Protein AF-X1ET79-F1 (afdb_monomer_lite)

Secondary structure (DSSP, 8-state):
--HHHHHHHHGGG-TT--------SS------TTSSS------SSS-------SS------SEEEEE--SHHHHHHHHHHHHTT-SEEEEEESS-GGG--S-HHHHHHHHHHT-EEEESEEEEEEEEETTEEEEEEEE---PPP----EE--EEE-SSSPP-S-TTTHHHHHHHHHHHHSEEEEE-S-TT--EEEEEHHHHHHHHHHHHHS-TTT-SS-S-EE--SEEE-HHHHHHHHHTT-TT-EEEE---HHHHHHHHTS-SS---HHHHHHH-------HHHHHHHHHHHHHHHHT---

Radius of gyration: 27.81 Å; chains: 1; bounding box: 60×54×71 Å

pLDDT: mean 79.56, std 23.27, range [26.2, 98.56]

Foldseek 3Di:
DPVVVVLVVCQVPDPQHAAAADDDDDALQADDPVGGHDDDDPDDPADDHHDDDDPDLHDQELEEEFEAQALVSLVVQLVSVVSPRVAYEYEYLADPVPRNYDPVSVVVSVVSPYHYDHNKGWHDWDADPNDIDTDIDRHDDDDDQAAEEDAWAEEDLPDQQDDALSNLLNVLLVCCQPPLEAAESQEDFPQKTFYDYPVLVVVLVVLLVPFDSVLQPPRYHQYDGDDMDGSVVLQVLSCVVRVSRYYHYDHDPVSHVVSVVDDSDDDRPSVCRRRNRDGDDDSNNRSVVSNVSNCVVVVTDD

Sequence (302 aa):
PEIADLAEKYDAEFEEGILTVMDDSHGVGAVGETGRGTTELTNDNRLDILIATLGMKGNIGNKVAVVGGGNVAIDVSRTALRLGAKEVTIAYRRTRAEMPASAEEISEALKEGVKMLYLTAPVKVISVNSKLKVEFIWMELGGVDTRGVRWPGLISYVTPPGGGTTDYAVEIYYEAIKHRKYLDCFIKEGTYLDMMYMPDAIKSAIDIMEADPSKLKYRNAYNVTAMSFAPEHIANEIKKHIPDFIIEYKVDPVRQAIAESWPDRMDDSAAREEWGWNPKYDLATMTKDMLEKLSAKLKIKT

Structure (mmCIF, N/CA/C/O backbone):
data_AF-X1ET79-F1
#
_entry.id   AF-X1ET79-F1
#
loop_
_atom_site.group_PDB
_atom_site.id
_atom_site.type_symbol
_atom_site.label_atom_id
_atom_site.label_alt_id
_atom_site.label_comp_id
_atom_site.label_asym_id
_atom_site.label_entity_id
_atom_site.label_seq_id
_atom_site.pdbx_PDB_ins_code
_atom_site.Cartn_x
_atom_site.Cartn_y
_atom_site.Cartn_z
_atom_site.occupancy
_atom_site.B_iso_or_equiv
_atom_site.auth_seq_id
_atom_site.auth_comp_id
_atom_site.auth_asym_id
_atom_site.auth_atom_id
_atom_site.pdbx_PDB_model_num
ATOM 1 N N . PRO A 1 1 ? 7.311 -28.313 -7.234 1.00 44.38 1 PRO A N 1
ATOM 2 C CA . PRO A 1 1 ? 7.488 -29.042 -8.507 1.00 44.38 1 PRO A CA 1
ATOM 3 C C . PRO A 1 1 ? 8.609 -28.374 -9.286 1.00 44.38 1 PRO A C 1
ATOM 5 O O . PRO A 1 1 ? 8.529 -27.177 -9.563 1.00 44.38 1 PRO A O 1
ATOM 8 N N . GLU A 1 2 ? 9.693 -29.107 -9.504 1.00 35.66 2 GLU A N 1
ATOM 9 C CA . GLU A 1 2 ? 10.790 -28.597 -10.317 1.00 35.66 2 GLU A CA 1
ATOM 10 C C . GLU A 1 2 ? 10.273 -28.425 -11.749 1.00 35.66 2 GLU A C 1
ATOM 12 O O . GLU A 1 2 ? 9.394 -29.160 -12.193 1.00 35.66 2 GLU A O 1
ATOM 17 N N . ILE A 1 3 ? 10.775 -27.429 -12.480 1.00 37.38 3 ILE A N 1
ATOM 18 C CA . ILE A 1 3 ? 10.357 -27.159 -13.870 1.00 37.38 3 ILE A CA 1
ATOM 19 C C . ILE A 1 3 ? 10.517 -28.419 -14.755 1.00 37.38 3 ILE A C 1
ATOM 21 O O . ILE A 1 3 ? 9.777 -28.602 -15.719 1.00 37.38 3 ILE A O 1
ATOM 25 N N . ALA A 1 4 ? 11.411 -29.332 -14.363 1.00 37.28 4 ALA A N 1
ATOM 26 C CA . ALA A 1 4 ? 11.579 -30.659 -14.945 1.00 37.28 4 ALA A CA 1
ATOM 27 C C . ALA A 1 4 ? 10.307 -31.535 -14.893 1.00 37.28 4 ALA A C 1
ATOM 29 O O . ALA A 1 4 ? 9.965 -32.146 -15.903 1.00 37.28 4 ALA A O 1
ATOM 30 N N . ASP A 1 5 ? 9.561 -31.532 -13.779 1.00 44.84 5 ASP A N 1
ATOM 31 C CA . ASP A 1 5 ? 8.344 -32.347 -13.598 1.00 44.84 5 ASP A CA 1
ATOM 32 C C . ASP A 1 5 ? 7.222 -31.929 -14.572 1.00 44.84 5 ASP A C 1
ATOM 34 O O . ASP A 1 5 ? 6.364 -32.724 -14.958 1.00 44.84 5 ASP A O 1
ATOM 38 N N . LEU A 1 6 ? 7.202 -30.646 -14.955 1.00 45.22 6 LEU A N 1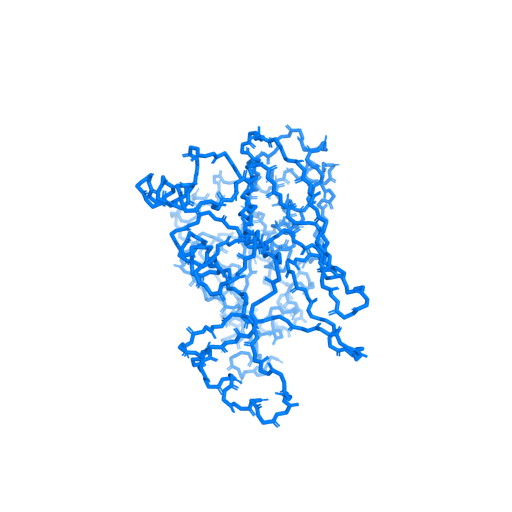
ATOM 39 C CA . LEU A 1 6 ? 6.235 -30.080 -15.898 1.00 45.22 6 LEU A CA 1
ATOM 40 C C . LEU A 1 6 ? 6.594 -30.406 -17.348 1.00 45.22 6 LEU A C 1
ATOM 42 O O . LEU A 1 6 ? 5.695 -30.716 -18.124 1.00 45.22 6 LEU A O 1
ATOM 46 N N . ALA A 1 7 ? 7.880 -30.367 -17.704 1.00 42.50 7 ALA A N 1
ATOM 47 C CA . ALA A 1 7 ? 8.339 -30.744 -19.038 1.00 42.50 7 ALA A CA 1
ATOM 48 C C . ALA A 1 7 ? 8.044 -32.225 -19.335 1.00 42.50 7 ALA A C 1
ATOM 50 O O . ALA A 1 7 ? 7.506 -32.544 -20.390 1.00 42.50 7 ALA A O 1
ATOM 51 N N . GLU A 1 8 ? 8.300 -33.116 -18.371 1.00 44.84 8 GLU A N 1
ATOM 52 C CA . GLU A 1 8 ? 8.086 -34.562 -18.525 1.00 44.84 8 GLU A CA 1
ATOM 53 C C . GLU A 1 8 ? 6.601 -34.934 -18.672 1.00 44.84 8 GLU A C 1
ATOM 55 O O . GLU A 1 8 ? 6.245 -35.830 -19.436 1.00 44.84 8 GLU A O 1
ATOM 60 N N . LYS A 1 9 ? 5.705 -34.205 -17.994 1.00 50.41 9 LYS A N 1
ATOM 61 C CA . LYS A 1 9 ? 4.258 -34.445 -18.070 1.00 50.41 9 LYS A CA 1
ATOM 62 C C . LYS A 1 9 ? 3.676 -34.221 -19.473 1.00 50.41 9 LYS A C 1
ATOM 64 O O . LYS A 1 9 ? 2.700 -34.886 -19.815 1.00 50.41 9 LYS A O 1
ATOM 69 N N . TYR A 1 10 ? 4.225 -33.288 -20.252 1.00 49.38 10 TYR A N 1
ATOM 70 C CA . TYR A 1 10 ? 3.637 -32.848 -21.525 1.00 49.38 10 TYR A CA 1
ATOM 71 C C . TYR A 1 10 ? 4.469 -33.221 -22.766 1.00 49.38 10 TYR A C 1
ATOM 73 O O . TYR A 1 10 ? 4.018 -32.991 -23.884 1.00 49.38 10 TYR A O 1
ATOM 81 N N . ASP A 1 11 ? 5.640 -33.844 -22.598 1.00 42.69 11 ASP A N 1
ATOM 82 C CA . ASP A 1 11 ? 6.575 -34.214 -23.678 1.00 42.69 11 ASP A CA 1
ATOM 83 C C . ASP A 1 11 ? 5.939 -35.086 -24.781 1.00 42.69 11 ASP A C 1
ATOM 85 O O . ASP A 1 11 ? 6.190 -34.900 -25.970 1.00 42.69 11 ASP A O 1
ATOM 89 N N . ALA A 1 12 ? 5.034 -35.997 -24.407 1.00 45.22 12 ALA A N 1
ATOM 90 C CA . ALA A 1 12 ? 4.391 -36.921 -25.344 1.00 45.22 12 ALA A CA 1
ATOM 91 C C . ALA A 1 12 ? 3.368 -36.263 -26.296 1.00 45.22 12 ALA A C 1
ATOM 93 O O . ALA A 1 12 ? 2.905 -36.916 -27.232 1.00 45.22 12 ALA A O 1
ATOM 94 N N . GLU A 1 13 ? 2.992 -35.002 -26.066 1.00 45.75 13 GLU A N 1
ATOM 95 C CA . GLU A 1 13 ? 1.956 -34.299 -26.837 1.00 45.75 13 GLU A CA 1
ATOM 96 C C . GLU A 1 13 ? 2.522 -33.423 -27.975 1.00 45.75 13 GLU A C 1
ATOM 98 O O . GLU A 1 13 ? 1.749 -32.921 -28.793 1.00 45.75 13 GLU A O 1
ATOM 103 N N . PHE A 1 14 ? 3.851 -33.265 -28.089 1.00 44.81 14 PHE A N 1
ATOM 104 C CA . PHE A 1 14 ? 4.479 -32.330 -29.036 1.00 44.81 14 PHE A CA 1
ATOM 105 C C . PHE A 1 14 ? 5.538 -33.000 -29.925 1.00 44.81 14 PHE A C 1
ATOM 107 O O . PHE A 1 14 ? 6.672 -33.233 -29.517 1.00 44.81 14 PHE A O 1
ATOM 114 N N . GLU A 1 15 ? 5.186 -33.230 -31.193 1.00 37.38 15 GLU A N 1
ATOM 115 C CA . GLU A 1 15 ? 5.992 -33.960 -32.192 1.00 37.38 15 GLU A CA 1
ATOM 116 C C . GLU A 1 15 ? 7.373 -33.322 -32.504 1.00 37.38 15 GLU A C 1
ATOM 118 O O . GLU A 1 15 ? 8.250 -33.989 -33.050 1.00 37.38 15 GLU A O 1
ATOM 123 N N . GLU A 1 16 ? 7.595 -32.049 -32.139 1.00 36.97 16 GLU A N 1
ATOM 124 C CA . GLU A 1 16 ? 8.813 -31.274 -32.454 1.00 36.97 16 GLU A CA 1
ATOM 125 C C . GLU A 1 16 ? 9.679 -30.886 -31.227 1.00 36.97 16 GLU A C 1
ATOM 127 O O . GLU A 1 16 ? 10.741 -30.279 -31.398 1.00 36.97 16 GLU A O 1
ATOM 132 N N . GLY A 1 17 ? 9.289 -31.281 -30.007 1.00 38.56 17 GLY A N 1
ATOM 133 C CA . GLY A 1 17 ? 10.040 -31.031 -28.765 1.00 38.56 17 GLY A CA 1
ATOM 134 C C . GLY A 1 17 ? 9.940 -29.602 -28.195 1.00 38.56 17 GLY A C 1
ATOM 135 O O . GLY A 1 17 ? 9.517 -28.656 -28.857 1.00 38.56 17 GLY A O 1
ATOM 136 N N . ILE A 1 18 ? 10.324 -29.447 -26.921 1.00 37.69 18 ILE A N 1
ATOM 137 C CA . ILE A 1 18 ? 10.117 -28.232 -26.107 1.00 37.69 18 ILE A CA 1
ATOM 138 C C . ILE A 1 18 ? 11.270 -27.217 -26.292 1.00 37.69 18 ILE A C 1
ATOM 140 O O . ILE A 1 18 ? 12.444 -27.566 -26.155 1.00 37.69 18 ILE A O 1
ATOM 144 N N . LEU A 1 19 ? 10.947 -25.936 -26.547 1.00 37.72 19 LEU A N 1
ATOM 145 C CA . LEU A 1 19 ? 11.868 -24.792 -26.420 1.00 37.72 19 LEU A CA 1
ATOM 146 C C . LEU A 1 19 ? 11.444 -23.899 -25.260 1.00 37.72 19 LEU A C 1
ATOM 148 O O . LEU A 1 19 ? 10.307 -23.851 -24.806 1.00 37.72 19 LEU A O 1
ATOM 152 N N . THR A 1 20 ? 12.421 -23.157 -24.792 1.00 36.81 20 THR A N 1
ATOM 153 C CA . THR A 1 20 ? 12.554 -22.809 -23.426 1.00 36.81 20 THR A CA 1
ATOM 154 C C . THR A 1 20 ? 12.818 -21.263 -23.372 1.00 36.81 20 THR A C 1
ATOM 156 O O . THR A 1 20 ? 13.671 -20.810 -24.138 1.00 36.81 20 THR A O 1
ATOM 159 N N . VAL A 1 21 ? 12.147 -20.434 -22.511 1.00 35.16 21 VAL A N 1
ATOM 160 C CA . VAL A 1 21 ? 12.533 -19.063 -21.988 1.00 35.16 21 VAL A CA 1
ATOM 161 C C . VAL A 1 21 ? 12.385 -18.823 -20.429 1.00 35.16 21 VAL A C 1
ATOM 163 O O . VAL A 1 21 ? 11.338 -19.150 -19.883 1.00 35.16 21 VAL A O 1
ATOM 166 N N . MET A 1 22 ? 13.400 -18.317 -19.675 1.00 31.72 22 MET A N 1
ATOM 167 C CA . MET A 1 22 ? 13.483 -18.206 -18.188 1.00 31.72 22 MET A CA 1
ATOM 168 C C . MET A 1 22 ? 13.956 -16.797 -17.886 1.00 31.72 22 MET A C 1
ATOM 170 O O . MET A 1 22 ? 15.006 -16.377 -18.371 1.00 31.72 22 MET A O 1
ATOM 174 N N . ASP A 1 23 ? 13.151 -16.091 -17.106 1.00 34.69 23 ASP A N 1
ATOM 175 C CA . ASP A 1 23 ? 13.438 -14.764 -16.583 1.00 34.69 23 ASP A CA 1
ATOM 176 C C . ASP A 1 23 ? 13.519 -14.872 -15.058 1.00 34.69 23 ASP A C 1
ATOM 178 O O . ASP A 1 23 ? 12.598 -15.393 -14.428 1.00 34.69 23 ASP A O 1
ATOM 182 N N . ASP A 1 24 ? 14.624 -14.413 -14.470 1.00 29.95 24 ASP A N 1
ATOM 183 C CA . ASP A 1 24 ? 14.813 -14.385 -13.017 1.00 29.95 24 ASP A CA 1
ATOM 184 C C . ASP A 1 24 ? 14.727 -12.977 -12.413 1.00 29.95 24 ASP A C 1
ATOM 186 O O . ASP A 1 24 ? 14.918 -12.822 -11.205 1.00 29.95 24 ASP A O 1
ATOM 190 N N . SER A 1 25 ? 14.440 -11.923 -13.188 1.00 29.38 25 SER A N 1
ATOM 191 C CA . SER A 1 25 ? 14.573 -10.574 -12.637 1.00 29.38 25 SER A CA 1
ATOM 192 C C . SER A 1 25 ? 13.605 -9.537 -13.205 1.00 29.38 25 SER A C 1
ATOM 194 O O . SER A 1 25 ? 13.907 -8.765 -14.111 1.00 29.38 25 SER A O 1
ATOM 196 N N . HIS A 1 26 ? 12.504 -9.374 -12.462 1.00 36.62 26 HIS A N 1
ATOM 197 C CA . HIS A 1 26 ? 11.618 -8.208 -12.486 1.00 36.62 26 HIS A CA 1
ATOM 198 C C . HIS A 1 26 ? 10.981 -7.937 -13.853 1.00 36.62 26 HIS A C 1
ATOM 200 O O . HIS A 1 26 ? 11.381 -6.993 -14.529 1.00 36.62 26 HIS A O 1
ATOM 206 N N . GLY A 1 27 ? 9.941 -8.710 -14.180 1.00 37.12 27 GLY A N 1
ATOM 207 C CA . GLY A 1 27 ? 8.912 -8.388 -15.170 1.00 37.12 27 GLY A CA 1
ATOM 208 C C . GLY A 1 27 ? 9.455 -7.913 -16.517 1.00 37.12 27 GLY A C 1
ATOM 209 O O . GLY A 1 27 ? 9.723 -6.728 -16.691 1.00 37.12 27 GLY A O 1
ATOM 210 N N . VAL A 1 28 ? 9.500 -8.819 -17.497 1.00 37.94 28 VAL A N 1
ATOM 211 C CA . VAL A 1 28 ? 9.967 -8.655 -18.894 1.00 37.94 28 VAL A CA 1
ATOM 212 C C . VAL A 1 28 ? 9.385 -7.443 -19.666 1.00 37.94 28 VAL A C 1
ATOM 214 O O . VAL A 1 28 ? 9.731 -7.224 -20.821 1.00 37.94 28 VAL A O 1
ATOM 217 N N . GLY A 1 29 ? 8.506 -6.625 -19.081 1.00 35.38 29 GLY A N 1
ATOM 218 C CA . GLY A 1 29 ? 7.995 -5.391 -19.692 1.00 35.38 29 GLY A CA 1
ATOM 219 C C . GLY A 1 29 ? 7.041 -5.608 -20.871 1.00 35.38 29 GLY A C 1
ATOM 220 O O . GLY A 1 29 ? 6.495 -4.639 -21.389 1.00 35.38 29 GLY A O 1
ATOM 221 N N . ALA A 1 30 ? 6.786 -6.858 -21.265 1.00 35.78 30 ALA A N 1
ATOM 222 C CA . ALA A 1 30 ? 5.751 -7.208 -22.227 1.00 35.78 30 ALA A CA 1
ATOM 223 C C . ALA A 1 30 ? 4.374 -7.127 -21.547 1.00 35.78 30 ALA A C 1
ATOM 225 O O . ALA A 1 30 ? 4.060 -7.915 -20.649 1.00 35.78 30 ALA A O 1
ATOM 226 N N . VAL A 1 31 ? 3.566 -6.151 -21.960 1.00 35.19 31 VAL A N 1
ATOM 227 C CA . VAL A 1 31 ? 2.214 -5.927 -21.435 1.00 35.19 31 VAL A CA 1
ATOM 228 C C . VAL A 1 31 ? 1.252 -6.900 -22.123 1.00 35.19 31 VAL A C 1
ATOM 230 O O . VAL A 1 31 ? 1.016 -6.793 -23.325 1.00 35.19 31 VAL A O 1
ATOM 233 N N . GLY A 1 32 ? 0.722 -7.867 -21.369 1.00 40.72 32 GLY A N 1
ATOM 234 C CA . GLY A 1 32 ? -0.459 -8.647 -21.761 1.00 40.72 32 GLY A CA 1
ATOM 235 C C . GLY A 1 32 ? -1.754 -7.907 -21.405 1.00 40.72 32 GLY A C 1
ATOM 236 O O . GLY A 1 32 ? -1.712 -6.893 -20.707 1.00 40.72 32 GLY A O 1
ATOM 237 N N . GLU A 1 33 ? -2.913 -8.425 -21.830 1.00 33.66 33 GLU A N 1
ATOM 238 C CA . GLU A 1 33 ? -4.236 -7.812 -21.578 1.00 33.66 33 GLU A CA 1
ATOM 239 C C . GLU A 1 33 ? -4.551 -7.561 -20.086 1.00 33.66 33 GLU A C 1
ATOM 241 O O . GLU A 1 33 ? -5.458 -6.794 -19.773 1.00 33.66 33 GLU A O 1
ATOM 246 N N . THR A 1 34 ? -3.786 -8.141 -19.152 1.00 35.62 34 THR A N 1
ATOM 247 C CA . THR A 1 34 ? -3.985 -7.995 -17.699 1.00 35.62 34 THR A CA 1
ATOM 248 C C . THR A 1 34 ? -3.066 -6.971 -17.011 1.00 35.62 34 THR A C 1
ATOM 250 O O . THR A 1 34 ? -3.126 -6.815 -15.793 1.00 35.62 34 THR A O 1
ATOM 253 N N . GLY A 1 35 ? -2.229 -6.230 -17.749 1.00 33.59 35 GLY A N 1
ATOM 254 C CA . GLY A 1 35 ? -1.543 -5.038 -17.220 1.00 33.59 35 GLY A CA 1
ATOM 255 C C . GLY A 1 35 ? -0.336 -5.269 -16.292 1.00 33.59 35 GLY A C 1
ATOM 256 O O . GLY A 1 35 ? 0.319 -4.304 -15.906 1.00 33.59 35 GLY A O 1
ATOM 257 N N . ARG A 1 36 ? 0.043 -6.514 -15.980 1.00 27.98 36 ARG A N 1
ATOM 258 C CA . ARG A 1 36 ? 1.365 -6.874 -15.421 1.00 27.98 36 ARG A CA 1
ATOM 259 C C . ARG A 1 36 ? 1.947 -8.030 -16.239 1.00 27.98 36 ARG A C 1
ATOM 261 O O . ARG A 1 36 ? 1.188 -8.780 -16.835 1.00 27.98 36 ARG A O 1
ATOM 268 N N . GLY A 1 37 ? 3.279 -8.093 -16.334 1.00 37.72 37 GLY A N 1
ATOM 269 C CA . GLY A 1 37 ? 4.044 -8.932 -17.272 1.00 37.72 37 GLY A CA 1
ATOM 270 C C . GLY A 1 37 ? 3.436 -10.299 -17.622 1.00 37.72 37 GLY A C 1
ATOM 271 O O . GLY A 1 37 ? 2.976 -11.005 -16.738 1.00 37.72 37 GLY A O 1
ATOM 272 N N . THR A 1 38 ? 3.473 -10.630 -18.921 1.00 30.77 38 THR A N 1
ATOM 273 C CA . THR A 1 38 ? 3.091 -11.911 -19.563 1.00 30.77 38 THR A CA 1
ATOM 274 C C . THR A 1 38 ? 1.865 -12.625 -18.985 1.00 30.77 38 THR A C 1
ATOM 276 O O . THR A 1 38 ? 1.940 -13.335 -17.988 1.00 30.77 38 THR A O 1
ATOM 279 N N . THR A 1 39 ? 0.742 -12.528 -19.701 1.00 32.78 39 THR A N 1
ATOM 280 C CA . THR A 1 39 ? -0.392 -13.457 -19.571 1.00 32.78 39 THR A CA 1
ATOM 281 C C . THR A 1 39 ? -0.434 -14.352 -20.805 1.00 32.78 39 THR A C 1
ATOM 283 O O . THR A 1 39 ? -0.432 -13.841 -21.925 1.00 32.78 39 THR A O 1
ATOM 286 N N . GLU A 1 40 ? -0.440 -15.666 -20.584 1.00 32.53 40 GLU A N 1
ATOM 287 C CA . GLU A 1 40 ? -0.702 -16.700 -21.590 1.00 32.53 40 GLU A CA 1
ATOM 288 C C . GLU A 1 40 ? -2.118 -16.570 -22.165 1.00 32.53 40 GLU A C 1
ATOM 290 O O . GLU A 1 40 ? -3.074 -16.315 -21.430 1.00 32.53 40 GLU A O 1
ATOM 295 N N . LEU A 1 41 ? -2.256 -16.820 -23.468 1.00 32.03 41 LEU A N 1
ATOM 296 C CA . LEU A 1 41 ? -3.530 -17.111 -24.125 1.00 32.03 41 LEU A CA 1
ATOM 297 C C . LEU A 1 41 ? -3.336 -18.332 -25.032 1.00 32.03 41 LEU A C 1
ATOM 299 O O . LEU A 1 41 ? -3.250 -18.236 -26.254 1.00 32.03 41 LEU A O 1
ATOM 303 N N . THR A 1 42 ? -3.282 -19.491 -24.384 1.00 35.41 42 THR A N 1
ATOM 304 C CA . THR A 1 42 ? -3.437 -20.818 -24.978 1.00 35.41 42 THR A CA 1
ATOM 305 C C . THR A 1 42 ? -4.889 -20.992 -25.422 1.00 35.41 42 THR A C 1
ATOM 307 O O . THR A 1 42 ? -5.747 -21.387 -24.636 1.00 35.41 42 THR A O 1
ATOM 310 N N . ASN A 1 43 ? -5.203 -20.645 -26.672 1.00 34.41 43 ASN A N 1
ATOM 311 C CA . ASN A 1 43 ? -6.355 -21.235 -27.375 1.00 34.41 43 ASN A CA 1
ATOM 312 C C . ASN A 1 43 ? -6.370 -21.014 -28.896 1.00 34.41 43 ASN A C 1
ATOM 314 O O . ASN A 1 43 ? -7.429 -21.080 -29.520 1.00 34.41 43 ASN A O 1
ATOM 318 N N . ASP A 1 44 ? -5.212 -20.805 -29.521 1.00 30.06 44 ASP A N 1
ATOM 319 C CA . ASP A 1 44 ? -5.120 -20.878 -30.976 1.00 30.06 44 ASP A CA 1
ATOM 320 C C . ASP A 1 44 ? -3.904 -21.706 -31.397 1.00 30.06 44 ASP A C 1
ATOM 322 O O . ASP A 1 44 ? -2.839 -21.665 -30.781 1.00 30.06 44 ASP A O 1
ATOM 326 N N . ASN A 1 45 ? -4.097 -22.521 -32.427 1.00 31.33 45 ASN A N 1
ATOM 327 C CA . ASN A 1 45 ? -3.215 -23.607 -32.836 1.00 31.33 45 ASN A CA 1
ATOM 328 C C . ASN A 1 45 ? -1.901 -23.093 -33.451 1.00 31.33 45 ASN A C 1
ATOM 330 O O . ASN A 1 45 ? -1.747 -23.215 -34.671 1.00 31.33 45 ASN A O 1
ATOM 334 N N . ARG A 1 46 ? -0.971 -22.559 -32.634 1.00 35.50 46 ARG A N 1
ATOM 335 C CA . ARG A 1 46 ? 0.513 -22.577 -32.774 1.00 35.50 46 ARG A CA 1
ATOM 336 C C . ARG A 1 46 ? 1.178 -21.352 -32.108 1.00 35.50 46 ARG A C 1
ATOM 338 O O . ARG A 1 46 ? 1.383 -20.343 -32.792 1.00 35.50 46 ARG A O 1
ATOM 345 N N . LEU A 1 47 ? 1.584 -21.490 -30.837 1.00 34.47 47 LEU A N 1
ATOM 346 C CA . LEU A 1 47 ? 2.912 -21.189 -30.239 1.00 34.47 47 LEU A CA 1
ATOM 347 C C . LEU A 1 47 ? 2.784 -20.812 -28.755 1.00 34.47 47 LEU A C 1
ATOM 349 O O . LEU A 1 47 ? 2.197 -19.777 -28.475 1.00 34.47 47 LEU A O 1
ATOM 353 N N . ASP A 1 48 ? 3.471 -21.537 -27.864 1.00 36.81 48 ASP A N 1
ATOM 354 C CA . ASP A 1 48 ? 3.663 -21.151 -26.455 1.00 36.81 48 ASP A CA 1
ATOM 355 C C . ASP A 1 48 ? 5.105 -21.466 -25.977 1.00 36.81 48 ASP A C 1
ATOM 357 O O . ASP A 1 48 ? 5.764 -22.354 -26.519 1.00 36.81 48 ASP A O 1
ATOM 361 N N . ILE A 1 49 ? 5.636 -20.673 -25.030 1.00 31.50 49 ILE A N 1
ATOM 362 C CA . ILE A 1 49 ? 7.069 -20.537 -24.657 1.00 31.50 49 ILE A CA 1
ATOM 363 C C . ILE A 1 49 ? 7.286 -20.808 -23.143 1.00 31.50 49 ILE A C 1
ATOM 365 O O . ILE A 1 49 ? 6.610 -20.154 -22.357 1.00 31.50 49 ILE A O 1
ATOM 369 N N . LEU A 1 50 ? 8.275 -21.638 -22.717 1.00 32.53 50 LEU A N 1
ATOM 370 C CA . LEU A 1 50 ? 8.642 -21.899 -21.281 1.00 32.53 50 LEU A CA 1
ATOM 371 C C . LEU A 1 50 ? 10.078 -22.516 -21.049 1.00 32.53 50 LEU A C 1
ATOM 373 O O . LEU A 1 50 ? 10.259 -23.653 -21.475 1.00 32.53 50 LEU A O 1
ATOM 377 N N . ILE A 1 51 ? 11.107 -21.854 -20.407 1.00 32.81 51 ILE A N 1
ATOM 378 C CA . ILE A 1 51 ? 12.550 -22.357 -20.239 1.00 32.81 51 ILE A CA 1
ATOM 379 C C . ILE A 1 51 ? 12.645 -23.359 -19.106 1.00 32.81 51 ILE A C 1
ATOM 381 O O . ILE A 1 51 ? 12.464 -22.972 -17.958 1.00 32.81 51 ILE A O 1
ATOM 385 N N . ALA A 1 52 ? 13.125 -24.564 -19.435 1.00 26.20 52 ALA A N 1
ATOM 386 C CA . ALA A 1 52 ? 14.336 -25.197 -18.899 1.00 26.20 52 ALA A CA 1
ATOM 387 C C . ALA A 1 52 ? 14.910 -26.203 -19.926 1.00 26.20 52 ALA A C 1
ATOM 389 O O . ALA A 1 52 ? 14.179 -27.058 -20.412 1.00 26.20 52 ALA A O 1
ATOM 390 N N . THR A 1 53 ? 16.217 -26.170 -20.237 1.00 27.27 53 THR A N 1
ATOM 391 C CA . THR A 1 53 ? 16.866 -27.261 -21.003 1.00 27.27 53 THR A CA 1
ATOM 392 C C . THR A 1 53 ? 17.868 -28.015 -20.144 1.00 27.27 53 THR A C 1
ATOM 394 O O . THR A 1 53 ? 18.999 -27.571 -19.951 1.00 27.27 53 THR A O 1
ATOM 397 N N . LEU A 1 54 ? 17.459 -29.210 -19.712 1.00 26.69 54 LEU A N 1
ATOM 398 C CA . LEU A 1 54 ? 18.341 -30.332 -19.406 1.00 26.69 54 LEU A CA 1
ATOM 399 C C . LEU A 1 54 ? 18.662 -31.063 -20.723 1.00 26.69 54 LEU A C 1
ATOM 401 O O . LEU A 1 54 ? 17.944 -31.957 -21.149 1.00 26.69 54 LEU A O 1
ATOM 405 N N . GLY A 1 55 ? 19.740 -30.661 -21.398 1.00 29.28 55 GLY A N 1
ATOM 406 C CA . GLY A 1 55 ? 20.517 -31.565 -22.260 1.00 29.28 55 GLY A CA 1
ATOM 407 C C . GLY A 1 55 ? 19.894 -32.154 -23.539 1.00 29.28 55 GLY A C 1
ATOM 408 O O . GLY A 1 55 ? 20.550 -32.997 -24.149 1.00 29.28 55 GLY A O 1
ATOM 409 N N . MET A 1 56 ? 18.710 -31.742 -24.007 1.00 32.25 56 MET A N 1
ATOM 410 C CA . MET A 1 56 ? 18.163 -32.234 -25.284 1.00 32.25 56 MET A CA 1
ATOM 411 C C . MET A 1 56 ? 18.545 -31.347 -26.476 1.00 32.25 56 MET A C 1
ATOM 413 O O . MET A 1 56 ? 18.472 -30.120 -26.436 1.00 32.25 56 MET A O 1
ATOM 417 N N . LYS A 1 57 ? 18.966 -31.993 -27.567 1.00 37.41 57 LYS A N 1
ATOM 418 C CA . LYS A 1 57 ? 19.410 -31.369 -28.820 1.00 37.41 57 LYS A CA 1
ATOM 419 C C . LYS A 1 57 ? 18.190 -30.925 -29.645 1.00 37.41 57 LYS A C 1
ATOM 421 O O . LYS A 1 57 ? 17.855 -31.554 -30.642 1.00 37.41 57 LYS A O 1
ATOM 426 N N . GLY A 1 58 ? 17.500 -29.879 -29.190 1.00 45.34 58 GLY A N 1
ATOM 427 C CA . GLY A 1 58 ? 16.392 -29.251 -29.917 1.00 45.34 58 GLY A CA 1
ATOM 428 C C . GLY A 1 58 ? 16.867 -28.512 -31.174 1.00 45.34 58 GLY A C 1
ATOM 429 O O . GLY A 1 58 ? 18.004 -28.037 -31.241 1.00 45.34 58 GLY A O 1
ATOM 430 N N . ASN A 1 59 ? 16.005 -28.418 -32.188 1.00 51.47 59 ASN A N 1
ATOM 431 C CA . ASN A 1 59 ? 16.312 -27.721 -33.436 1.00 51.47 59 ASN A CA 1
ATOM 432 C C . ASN A 1 59 ? 16.197 -26.203 -33.212 1.00 51.47 59 ASN A C 1
ATOM 434 O O . ASN A 1 59 ? 15.098 -25.652 -33.160 1.00 51.47 59 ASN A O 1
ATOM 438 N N . ILE A 1 60 ? 17.328 -25.519 -33.022 1.00 59.47 60 ILE A N 1
ATOM 439 C CA . ILE A 1 60 ? 17.327 -24.079 -32.756 1.00 59.47 60 ILE A CA 1
ATOM 440 C C . ILE A 1 60 ? 17.046 -23.282 -34.037 1.00 59.47 60 ILE A C 1
ATOM 442 O O . ILE A 1 60 ? 17.583 -23.563 -35.110 1.00 59.47 60 ILE A O 1
ATOM 446 N N . GLY A 1 61 ? 16.187 -22.266 -33.938 1.00 63.22 61 GLY A N 1
ATOM 447 C CA . GLY A 1 61 ? 15.880 -21.389 -35.065 1.00 63.22 61 GLY A CA 1
ATOM 448 C C . GLY A 1 61 ? 17.113 -20.633 -35.582 1.00 63.22 61 GLY A C 1
ATOM 449 O O . GLY A 1 61 ? 18.071 -20.376 -34.858 1.00 63.22 61 GLY A O 1
ATOM 450 N N . ASN A 1 62 ? 17.074 -20.198 -36.848 1.00 73.06 62 ASN A N 1
ATOM 451 C CA . ASN A 1 62 ? 18.181 -19.438 -37.452 1.00 73.06 62 ASN A CA 1
ATOM 452 C C . ASN A 1 62 ? 18.463 -18.096 -36.747 1.00 73.06 62 ASN A C 1
ATOM 454 O O . ASN A 1 62 ? 19.586 -17.603 -36.828 1.00 73.06 62 ASN A O 1
ATOM 458 N N . LYS A 1 63 ? 17.446 -17.488 -36.123 1.00 73.56 63 LYS A N 1
ATOM 459 C CA . LYS A 1 63 ? 17.533 -16.205 -35.418 1.00 73.56 63 LYS A CA 1
ATOM 460 C C . LYS A 1 63 ? 16.977 -16.356 -34.011 1.00 73.56 63 LYS A C 1
ATOM 462 O O . LYS A 1 63 ? 15.839 -16.794 -33.866 1.00 73.56 63 LYS A O 1
ATOM 467 N N . VAL A 1 64 ? 17.756 -15.956 -33.014 1.00 77.00 64 VAL A N 1
ATOM 468 C CA . VAL A 1 64 ? 17.394 -16.036 -31.597 1.00 77.00 64 VAL A CA 1
ATOM 469 C C . VAL A 1 64 ? 17.531 -14.654 -30.971 1.00 77.00 64 VAL A C 1
ATOM 471 O O . VAL A 1 64 ? 18.557 -13.989 -31.129 1.00 77.00 64 VAL A O 1
ATOM 474 N N . ALA A 1 65 ? 16.494 -14.227 -30.257 1.00 78.31 65 ALA A N 1
ATOM 475 C CA . ALA A 1 65 ? 16.541 -13.060 -29.391 1.00 78.31 65 ALA A CA 1
ATOM 476 C C . ALA A 1 65 ? 16.530 -13.535 -27.934 1.00 78.31 65 ALA A C 1
ATOM 478 O O . ALA A 1 65 ? 15.671 -14.327 -27.558 1.00 78.31 65 ALA A O 1
ATOM 479 N N . VAL A 1 66 ? 17.476 -13.058 -27.131 1.00 82.25 66 VAL A N 1
ATOM 480 C CA . VAL A 1 66 ? 17.573 -13.341 -25.696 1.00 82.25 66 VAL A CA 1
ATOM 481 C C . VAL A 1 66 ? 17.280 -12.049 -24.950 1.00 82.25 66 VAL A C 1
ATOM 483 O O . VAL A 1 66 ? 17.903 -11.029 -25.222 1.00 82.25 66 VAL A O 1
ATOM 486 N N . VAL A 1 67 ? 16.318 -12.059 -24.033 1.00 80.88 67 VAL A N 1
ATOM 487 C CA . VAL A 1 67 ? 15.959 -10.869 -23.251 1.00 80.88 67 VAL A CA 1
ATOM 488 C C . VAL A 1 67 ? 16.578 -11.003 -21.868 1.00 80.88 67 VAL A C 1
ATOM 490 O O . VAL A 1 67 ? 16.287 -11.959 -21.160 1.00 80.88 67 VAL A O 1
ATOM 493 N N . GLY A 1 68 ? 17.450 -10.067 -21.494 1.00 78.56 68 GLY A N 1
ATOM 494 C CA . GLY A 1 68 ? 18.153 -10.107 -20.210 1.00 78.56 68 GLY A CA 1
ATOM 495 C C . GLY A 1 68 ? 19.603 -9.643 -20.309 1.00 78.56 68 GLY A C 1
ATOM 496 O O . GLY A 1 68 ? 20.094 -9.311 -21.381 1.00 78.56 68 GLY A O 1
ATOM 497 N N . GLY A 1 69 ? 20.292 -9.573 -19.170 1.00 82.81 69 GLY A N 1
ATOM 498 C CA . GLY A 1 69 ? 21.695 -9.136 -19.114 1.00 82.81 69 GLY A CA 1
ATOM 499 C C . GLY A 1 69 ? 22.522 -9.780 -18.003 1.00 82.81 69 GLY A C 1
ATOM 500 O O . GLY A 1 69 ? 23.598 -9.284 -17.694 1.00 82.81 69 GLY A O 1
ATOM 501 N N . GLY A 1 70 ? 22.014 -10.833 -17.358 1.00 84.00 70 GLY A N 1
ATOM 502 C CA . GLY A 1 70 ? 22.783 -11.631 -16.396 1.00 84.00 70 GLY A CA 1
ATOM 503 C C . GLY A 1 70 ? 23.629 -12.701 -17.079 1.00 84.00 70 GLY A C 1
ATOM 504 O O . GLY A 1 70 ? 23.454 -12.952 -18.271 1.00 84.00 70 GLY A O 1
ATOM 505 N N . ASN A 1 71 ? 24.512 -13.352 -16.316 1.00 79.31 71 ASN A N 1
ATOM 506 C CA . ASN A 1 71 ? 25.362 -14.448 -16.809 1.00 79.31 71 ASN A CA 1
ATOM 507 C C . ASN A 1 71 ? 24.530 -15.540 -17.509 1.00 79.31 71 ASN A C 1
ATOM 509 O O . ASN A 1 71 ? 24.873 -15.983 -18.597 1.00 79.31 71 ASN A O 1
ATOM 513 N N . VAL A 1 72 ? 23.339 -15.856 -16.983 1.00 80.56 72 VAL A N 1
ATOM 514 C CA . VAL A 1 72 ? 22.402 -16.804 -17.616 1.00 80.56 72 VAL A CA 1
ATOM 515 C C . VAL A 1 72 ? 22.036 -16.389 -19.047 1.00 80.56 72 VAL A C 1
ATOM 517 O O . VAL A 1 72 ? 22.039 -17.218 -19.954 1.00 80.56 72 VAL A O 1
ATOM 520 N N . ALA A 1 73 ? 21.762 -15.103 -19.291 1.00 79.31 73 ALA A N 1
ATOM 521 C CA . ALA A 1 73 ? 21.453 -14.610 -20.635 1.00 79.31 73 ALA A CA 1
ATOM 522 C C . ALA A 1 73 ? 22.665 -14.733 -21.576 1.00 79.31 73 ALA A C 1
ATOM 524 O O . ALA A 1 73 ? 22.503 -15.011 -22.769 1.00 79.31 73 ALA A O 1
ATOM 525 N N . ILE A 1 74 ? 23.879 -14.567 -21.043 1.00 81.69 74 ILE A N 1
ATOM 526 C CA . ILE A 1 74 ? 25.123 -14.771 -21.785 1.00 81.69 74 ILE A CA 1
ATOM 527 C C . ILE A 1 74 ? 25.302 -16.246 -22.163 1.00 81.69 74 ILE A C 1
ATOM 529 O O . ILE A 1 74 ? 25.517 -16.552 -23.340 1.00 81.69 74 ILE A O 1
ATOM 533 N N . ASP A 1 75 ? 25.148 -17.153 -21.201 1.00 81.19 75 ASP A N 1
ATOM 534 C CA . ASP A 1 75 ? 25.295 -18.595 -21.399 1.00 81.19 75 ASP A CA 1
ATOM 535 C C . ASP A 1 75 ? 24.282 -19.143 -22.400 1.00 81.19 75 ASP A C 1
ATOM 537 O O . ASP A 1 75 ? 24.650 -19.879 -23.322 1.00 81.19 75 ASP A O 1
ATOM 541 N N . VAL A 1 76 ? 23.016 -18.728 -22.282 1.00 78.38 76 VAL A N 1
ATOM 542 C CA . VAL A 1 76 ? 21.958 -19.069 -23.244 1.00 78.38 76 VAL A CA 1
ATOM 543 C C . VAL A 1 76 ? 22.335 -18.584 -24.642 1.00 78.38 76 VAL A C 1
ATOM 545 O O . VAL A 1 76 ? 22.194 -19.327 -25.613 1.00 78.38 76 VAL A O 1
ATOM 548 N N . SER A 1 77 ? 22.875 -17.371 -24.761 1.00 83.88 77 SER A N 1
ATOM 549 C CA . SER A 1 77 ? 23.221 -16.792 -26.062 1.00 83.88 77 SER A CA 1
ATOM 550 C C . SER A 1 77 ? 24.386 -17.506 -26.746 1.00 83.88 77 SER A C 1
ATOM 552 O O . SER A 1 77 ? 24.322 -17.807 -27.940 1.00 83.88 77 SER A O 1
ATOM 554 N N . ARG A 1 78 ? 25.446 -17.821 -25.995 1.00 85.00 78 ARG A N 1
ATOM 555 C CA . ARG A 1 78 ? 26.598 -18.583 -26.504 1.00 85.00 78 ARG A CA 1
ATOM 556 C C . ARG A 1 78 ? 26.200 -20.013 -26.851 1.00 85.00 78 ARG A C 1
ATOM 558 O O . ARG A 1 78 ? 26.574 -20.527 -27.904 1.00 85.00 78 ARG A O 1
ATOM 565 N N . THR A 1 79 ? 25.386 -20.642 -26.005 1.00 81.81 79 THR A N 1
ATOM 566 C CA . THR A 1 79 ? 24.847 -21.985 -26.255 1.00 81.81 79 THR A CA 1
ATOM 567 C C . THR A 1 79 ? 24.008 -22.005 -27.529 1.00 81.81 79 THR A C 1
ATOM 569 O O . THR A 1 79 ? 24.207 -22.879 -28.369 1.00 81.81 79 THR A O 1
ATOM 572 N N . ALA A 1 80 ? 23.149 -21.006 -27.739 1.00 77.62 80 ALA A N 1
ATOM 573 C CA . ALA A 1 80 ? 22.341 -20.894 -28.946 1.00 77.62 80 ALA A CA 1
ATOM 574 C C . ALA A 1 80 ? 23.190 -20.825 -30.230 1.00 77.62 80 ALA A C 1
ATOM 576 O O . ALA A 1 80 ? 22.904 -21.534 -31.198 1.00 77.62 80 ALA A O 1
ATOM 577 N N . LEU A 1 81 ? 24.269 -20.034 -30.231 1.00 81.19 81 LEU A N 1
ATOM 578 C CA . LEU A 1 81 ? 25.211 -19.985 -31.358 1.00 81.19 81 LEU A CA 1
ATOM 579 C C . LEU A 1 81 ? 25.859 -21.349 -31.617 1.00 81.19 81 LEU A C 1
ATOM 581 O O . LEU A 1 81 ? 25.885 -21.823 -32.751 1.00 81.19 81 LEU A O 1
ATOM 585 N N . ARG A 1 82 ? 26.343 -22.011 -30.562 1.00 82.06 82 ARG A N 1
ATOM 586 C CA . ARG A 1 82 ? 27.009 -23.322 -30.655 1.00 82.06 82 ARG A CA 1
ATOM 587 C C . ARG A 1 82 ? 26.065 -24.438 -31.108 1.00 82.06 82 ARG A C 1
ATOM 589 O O . ARG A 1 82 ? 26.513 -25.387 -31.745 1.00 82.06 82 ARG A O 1
ATOM 596 N N . LEU A 1 83 ? 24.769 -24.311 -30.821 1.00 73.62 83 LEU A N 1
ATOM 597 C CA . LEU A 1 83 ? 23.718 -25.210 -31.306 1.00 73.62 83 LEU A CA 1
ATOM 598 C C . LEU A 1 83 ? 23.319 -24.954 -32.771 1.00 73.62 83 LEU A C 1
ATOM 600 O O . LEU A 1 83 ? 22.547 -25.731 -33.326 1.00 73.62 83 LEU A O 1
ATOM 604 N N . GLY A 1 84 ? 23.868 -23.920 -33.417 1.00 75.81 84 GLY A N 1
ATOM 605 C CA . GLY A 1 84 ? 23.702 -23.672 -34.851 1.00 75.81 84 GLY A CA 1
ATOM 606 C C . GLY A 1 84 ? 22.809 -22.485 -35.211 1.00 75.81 84 GLY A C 1
ATOM 607 O O . GLY A 1 84 ? 22.504 -22.303 -36.393 1.00 75.81 84 GLY A O 1
ATOM 608 N N . ALA A 1 85 ? 22.406 -21.651 -34.245 1.00 77.69 85 ALA A N 1
ATOM 609 C CA . ALA A 1 85 ? 21.751 -20.386 -34.564 1.00 77.69 85 ALA A CA 1
ATOM 610 C C . ALA A 1 85 ? 22.700 -19.505 -35.395 1.00 77.69 85 ALA A C 1
ATOM 612 O O . ALA A 1 85 ? 23.865 -19.316 -35.051 1.00 77.69 85 ALA A O 1
ATOM 613 N N . LYS A 1 86 ? 22.201 -18.939 -36.499 1.00 79.81 86 LYS A N 1
ATOM 614 C CA . LYS A 1 86 ? 23.004 -18.085 -37.394 1.00 79.81 86 LYS A CA 1
ATOM 615 C C . LYS A 1 86 ? 23.162 -16.668 -36.856 1.00 79.81 86 LYS A C 1
ATOM 617 O O . LYS A 1 86 ? 24.094 -15.962 -37.226 1.00 79.81 86 LYS A O 1
ATOM 622 N N . GLU A 1 87 ? 22.213 -16.234 -36.037 1.00 82.50 87 GLU A N 1
ATOM 623 C CA . GLU A 1 87 ? 22.177 -14.903 -35.456 1.00 82.50 87 GLU A CA 1
ATOM 624 C C . GLU A 1 87 ? 21.565 -14.983 -34.058 1.00 82.50 87 GLU A C 1
ATOM 626 O O . GLU A 1 87 ? 20.414 -15.390 -33.906 1.00 82.50 87 GLU A O 1
ATOM 631 N N . VAL A 1 88 ? 22.325 -14.567 -33.047 1.00 83.19 88 VAL A N 1
ATOM 632 C CA . VAL A 1 88 ? 21.850 -14.458 -31.665 1.00 83.19 88 VAL A CA 1
ATOM 633 C C . VAL A 1 88 ? 22.026 -13.022 -31.206 1.00 83.19 88 VAL A C 1
ATOM 635 O O . VAL A 1 88 ? 23.105 -12.448 -31.356 1.00 83.19 88 VAL A O 1
ATOM 638 N N . THR A 1 89 ? 20.956 -12.432 -30.683 1.00 86.50 89 THR A N 1
ATOM 639 C CA . THR A 1 89 ? 20.944 -11.049 -30.203 1.00 86.50 89 THR A CA 1
ATOM 640 C C . THR A 1 89 ? 20.405 -10.991 -28.786 1.00 86.50 89 THR A C 1
ATOM 642 O O . THR A 1 89 ? 19.275 -11.401 -28.545 1.00 86.50 89 THR A O 1
ATOM 645 N N . ILE A 1 90 ? 21.185 -10.440 -27.863 1.00 86.69 90 ILE A N 1
ATOM 646 C CA . ILE A 1 90 ? 20.707 -10.069 -26.537 1.00 86.69 90 ILE A CA 1
ATOM 647 C C . ILE A 1 90 ? 20.061 -8.687 -26.617 1.00 86.69 90 ILE A C 1
ATOM 649 O O . ILE A 1 90 ? 20.697 -7.731 -27.057 1.00 86.69 90 ILE A O 1
ATOM 653 N N . ALA A 1 91 ? 18.819 -8.577 -26.162 1.00 83.38 91 ALA A N 1
ATOM 654 C CA . ALA A 1 91 ? 18.151 -7.320 -25.871 1.00 83.38 91 ALA A CA 1
ATOM 655 C C . ALA A 1 91 ? 18.207 -7.065 -24.361 1.00 83.38 91 ALA A C 1
ATOM 657 O O . ALA A 1 91 ? 17.643 -7.821 -23.564 1.00 83.38 91 ALA A O 1
ATOM 658 N N . TYR A 1 92 ? 18.894 -5.995 -23.969 1.00 88.19 92 TYR A N 1
ATOM 659 C CA . TYR A 1 92 ? 19.041 -5.591 -22.581 1.00 88.19 92 TYR A CA 1
ATOM 660 C C . TYR A 1 92 ? 18.468 -4.195 -22.363 1.00 88.19 92 TYR A C 1
ATOM 662 O O . TYR A 1 92 ? 18.877 -3.225 -22.998 1.00 88.19 92 TYR A O 1
ATOM 670 N N . ARG A 1 93 ? 17.539 -4.079 -21.411 1.00 83.19 93 ARG A N 1
ATOM 671 C CA . ARG A 1 93 ? 16.784 -2.846 -21.128 1.00 83.19 93 ARG A CA 1
ATOM 672 C C . ARG A 1 93 ? 17.608 -1.684 -20.554 1.00 83.19 93 ARG A C 1
ATOM 674 O O . ARG A 1 93 ? 17.079 -0.595 -20.376 1.00 83.19 93 ARG A O 1
ATOM 681 N N . ARG A 1 94 ? 18.881 -1.907 -20.225 1.00 85.38 94 ARG A N 1
ATOM 682 C CA . ARG A 1 94 ? 19.785 -0.929 -19.599 1.00 85.38 94 ARG A CA 1
ATOM 683 C C . ARG A 1 94 ? 21.093 -0.808 -20.377 1.00 85.38 94 ARG A C 1
ATOM 685 O O . ARG A 1 94 ? 21.270 -1.434 -21.425 1.00 85.38 94 ARG A O 1
ATOM 692 N N . THR A 1 95 ? 22.001 0.033 -19.894 1.00 89.56 95 THR A N 1
ATOM 693 C CA . THR A 1 95 ? 23.323 0.196 -20.505 1.00 89.56 95 THR A CA 1
ATOM 694 C C . THR A 1 95 ? 24.255 -0.957 -20.157 1.00 89.56 95 THR A C 1
ATOM 696 O O . THR A 1 95 ? 24.039 -1.697 -19.201 1.00 89.56 95 THR A O 1
ATOM 699 N N . ARG A 1 96 ? 25.362 -1.073 -20.895 1.00 90.69 96 ARG A N 1
ATOM 700 C CA . ARG A 1 96 ? 26.429 -2.033 -20.586 1.00 90.69 96 ARG A CA 1
ATOM 701 C C . ARG A 1 96 ? 26.959 -1.908 -19.150 1.00 90.69 96 ARG A C 1
ATOM 703 O O . ARG A 1 96 ? 27.334 -2.917 -18.574 1.00 90.69 96 ARG A O 1
ATOM 710 N N . ALA A 1 97 ? 27.009 -0.700 -18.587 1.00 88.50 97 ALA A N 1
ATOM 711 C CA . ALA A 1 97 ? 27.553 -0.467 -17.247 1.00 88.50 97 ALA A CA 1
ATOM 712 C C . ALA A 1 97 ? 26.668 -1.043 -16.128 1.00 88.50 97 ALA A C 1
ATOM 714 O O . ALA A 1 97 ? 27.164 -1.358 -15.0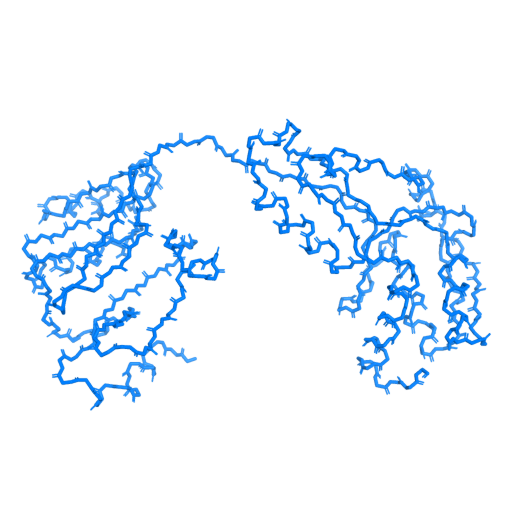54 1.00 88.50 97 ALA A O 1
ATOM 715 N N . GLU A 1 98 ? 25.369 -1.184 -16.387 1.00 85.56 98 GLU A N 1
ATOM 716 C CA . GLU A 1 98 ? 24.393 -1.727 -15.438 1.00 85.56 98 GLU A CA 1
ATOM 717 C C . GLU A 1 98 ? 24.136 -3.224 -15.657 1.00 85.56 98 GLU A C 1
ATOM 719 O O . GLU A 1 98 ? 23.356 -3.826 -14.917 1.00 85.56 98 GLU A O 1
ATOM 724 N N . MET A 1 99 ? 24.754 -3.813 -16.688 1.00 89.69 99 MET A N 1
ATOM 725 C CA . MET A 1 99 ? 24.599 -5.221 -17.029 1.00 89.69 99 MET A CA 1
ATOM 726 C C . MET A 1 99 ? 25.181 -6.086 -15.899 1.00 89.69 99 MET A C 1
ATOM 728 O O . MET A 1 99 ? 26.366 -5.951 -15.601 1.00 89.69 99 MET A O 1
ATOM 732 N N . PRO A 1 100 ? 24.379 -6.957 -15.253 1.00 86.38 100 PRO A N 1
ATOM 733 C CA . PRO A 1 100 ? 24.843 -7.738 -14.107 1.00 86.38 100 PRO A CA 1
ATOM 734 C C . PRO A 1 100 ? 25.819 -8.856 -14.487 1.00 86.38 100 PRO A C 1
ATOM 736 O O . PRO A 1 100 ? 26.487 -9.392 -13.604 1.00 86.38 100 PRO A O 1
ATOM 739 N N . ALA A 1 101 ? 25.897 -9.227 -15.770 1.00 89.69 101 ALA A N 1
ATOM 740 C CA . ALA A 1 101 ? 26.844 -10.228 -16.229 1.00 89.69 101 ALA A CA 1
ATOM 741 C C . ALA A 1 101 ? 28.306 -9.790 -16.055 1.00 89.69 101 ALA A C 1
ATOM 743 O O . ALA A 1 101 ? 28.641 -8.605 -16.142 1.00 89.69 101 ALA A O 1
ATOM 744 N N . SER A 1 102 ? 29.198 -10.760 -15.856 1.00 91.56 102 SER A N 1
ATOM 745 C CA . SER A 1 102 ? 30.625 -10.481 -15.717 1.00 91.56 102 SER A CA 1
ATOM 746 C C . SER A 1 102 ? 31.196 -9.885 -17.010 1.00 91.56 102 SER A C 1
ATOM 748 O O . SER A 1 102 ? 30.852 -10.282 -18.127 1.00 91.56 102 SER A O 1
ATOM 750 N N . ALA A 1 103 ? 32.104 -8.915 -16.877 1.00 93.38 103 ALA A N 1
ATOM 751 C CA . ALA A 1 103 ? 32.710 -8.253 -18.033 1.00 93.38 103 ALA A CA 1
ATOM 752 C C . ALA A 1 103 ? 33.471 -9.233 -18.948 1.00 93.38 103 ALA A C 1
ATOM 754 O O . ALA A 1 103 ? 33.541 -9.015 -20.162 1.00 93.38 103 ALA A O 1
ATOM 755 N N . GLU A 1 104 ? 34.023 -10.299 -18.364 1.00 92.31 104 GLU A N 1
ATOM 756 C CA . GLU A 1 104 ? 34.712 -11.378 -19.070 1.00 92.31 104 GLU A CA 1
ATOM 757 C C . GLU A 1 104 ? 33.729 -12.201 -19.909 1.00 92.31 104 GLU A C 1
ATOM 759 O O . GLU A 1 104 ? 33.925 -12.298 -21.121 1.00 92.31 104 GLU A O 1
ATOM 764 N N . GLU A 1 105 ? 32.622 -12.677 -19.329 1.00 90.06 105 GLU A N 1
ATOM 765 C CA . GLU A 1 105 ? 31.592 -13.425 -20.065 1.00 90.06 105 GLU A CA 1
ATOM 766 C C . GLU A 1 105 ? 30.974 -12.603 -21.199 1.00 90.06 105 GLU A C 1
ATOM 768 O O . GLU A 1 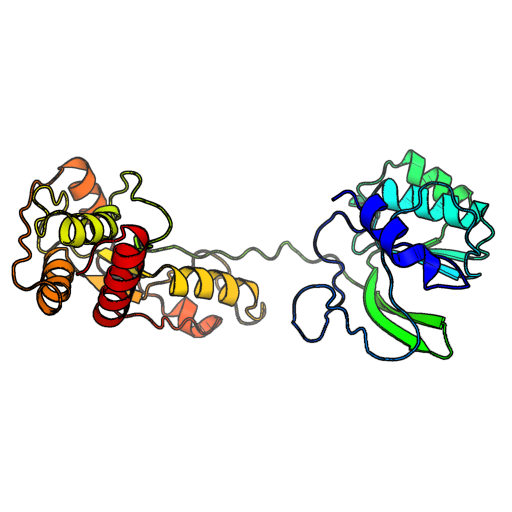105 ? 30.815 -13.100 -22.317 1.00 90.06 105 GLU A O 1
ATOM 773 N N . ILE A 1 106 ? 30.692 -11.318 -20.956 1.00 92.12 106 ILE A N 1
ATOM 774 C CA . ILE A 1 106 ? 30.198 -10.403 -21.994 1.00 92.12 106 ILE A CA 1
ATOM 775 C C . ILE A 1 106 ? 31.212 -10.304 -23.145 1.00 92.12 106 ILE A C 1
ATOM 777 O O . ILE A 1 106 ? 30.837 -10.352 -24.318 1.00 92.12 106 ILE A O 1
ATOM 781 N N . SER A 1 107 ? 32.503 -10.159 -22.827 1.00 94.69 107 SER A N 1
ATOM 782 C CA . SER A 1 107 ? 33.582 -10.064 -23.820 1.00 94.69 107 SER A CA 1
ATOM 783 C C . SER A 1 107 ? 33.706 -11.342 -24.650 1.00 94.69 107 SER A C 1
ATOM 785 O O . SER A 1 107 ? 33.852 -11.275 -25.871 1.00 94.69 107 SER A O 1
ATOM 787 N N . GLU A 1 108 ? 33.609 -12.508 -24.014 1.00 94.69 108 GLU A N 1
ATOM 788 C CA . GLU A 1 108 ? 33.624 -13.799 -24.701 1.00 94.69 108 GLU A CA 1
ATOM 789 C C . GLU A 1 108 ? 32.409 -13.995 -25.611 1.00 94.69 108 GLU A C 1
ATOM 791 O O . GLU A 1 108 ? 32.567 -14.413 -26.757 1.00 94.69 108 GLU A O 1
ATOM 796 N N . ALA A 1 109 ? 31.211 -13.631 -25.153 1.00 92.38 109 ALA A N 1
ATOM 797 C CA . ALA A 1 109 ? 29.992 -13.725 -25.952 1.00 92.38 109 ALA A CA 1
ATOM 798 C C . ALA A 1 109 ? 30.052 -12.852 -27.211 1.00 92.38 109 ALA A C 1
ATOM 800 O O . ALA A 1 109 ? 29.713 -13.303 -28.305 1.00 92.38 109 ALA A O 1
ATOM 801 N N . LEU A 1 110 ? 30.545 -11.617 -27.073 1.00 94.69 110 LEU A N 1
ATOM 802 C CA . LEU A 1 110 ? 30.771 -10.714 -28.202 1.00 94.69 110 LEU A CA 1
ATOM 803 C C . LEU A 1 110 ? 31.793 -11.290 -29.196 1.00 94.69 110 LEU A C 1
ATOM 805 O O . LEU A 1 110 ? 31.581 -11.198 -30.404 1.00 94.69 110 LEU A O 1
ATOM 809 N N . LYS A 1 111 ? 32.877 -11.916 -28.708 1.00 96.06 111 LYS A N 1
ATOM 810 C CA . LYS A 1 111 ? 33.877 -12.594 -29.558 1.00 96.06 111 LYS A CA 1
ATOM 811 C C . LYS A 1 111 ? 33.296 -13.800 -30.300 1.00 96.06 111 LYS A C 1
ATOM 813 O O . LYS A 1 111 ? 33.692 -14.043 -31.435 1.00 96.06 111 LYS A O 1
ATOM 818 N N . GLU A 1 112 ? 32.362 -14.528 -29.689 1.00 93.81 112 GLU A N 1
ATOM 819 C CA . GLU A 1 112 ? 31.632 -15.632 -30.333 1.00 93.81 112 GLU A CA 1
ATOM 820 C C . GLU A 1 112 ? 30.593 -15.155 -31.361 1.00 93.81 112 GLU A C 1
ATOM 822 O O . GLU A 1 112 ? 30.083 -15.964 -32.131 1.00 93.81 112 GLU A O 1
ATOM 827 N N . GLY A 1 113 ? 30.317 -13.849 -31.428 1.00 93.81 113 GLY A N 1
ATOM 828 C CA . GLY A 1 113 ? 29.408 -13.254 -32.407 1.00 93.81 113 GLY A CA 1
ATOM 829 C C . GLY A 1 113 ? 27.999 -12.979 -31.879 1.00 93.81 113 GLY A C 1
ATOM 830 O O . GLY A 1 113 ? 27.110 -12.668 -32.675 1.00 93.81 113 GLY A O 1
ATOM 831 N N . VAL A 1 114 ? 27.777 -13.056 -30.560 1.00 92.38 114 VAL A N 1
ATOM 832 C CA . VAL A 1 114 ? 26.520 -12.603 -29.946 1.00 92.38 114 VAL A CA 1
ATOM 833 C C . VAL A 1 114 ? 26.389 -11.096 -30.153 1.00 92.38 114 VAL A C 1
ATOM 835 O O . VAL A 1 114 ? 27.287 -10.327 -29.812 1.00 92.38 114 VAL A O 1
ATOM 838 N N . LYS A 1 115 ? 25.258 -10.650 -30.701 1.00 93.19 115 LYS A N 1
ATOM 839 C CA . LYS A 1 115 ? 24.941 -9.225 -30.844 1.00 93.19 115 LYS A CA 1
ATOM 840 C C . LYS A 1 115 ? 24.316 -8.698 -29.559 1.00 93.19 115 LYS A C 1
ATOM 842 O O . LYS A 1 115 ? 23.555 -9.405 -28.909 1.00 93.19 115 LYS A O 1
ATOM 847 N N . MET A 1 116 ? 24.588 -7.441 -29.228 1.00 91.62 116 MET A N 1
ATOM 848 C CA . MET A 1 116 ? 24.023 -6.778 -28.051 1.00 91.62 116 MET A CA 1
ATOM 849 C C . MET A 1 116 ? 23.232 -5.548 -28.483 1.00 91.62 116 MET A C 1
ATOM 851 O O . MET A 1 116 ? 23.774 -4.657 -29.138 1.00 91.62 116 MET A O 1
ATOM 855 N N . LEU A 1 117 ? 21.967 -5.491 -28.083 1.00 90.19 117 LEU A N 1
ATOM 856 C CA . LEU A 1 117 ? 21.110 -4.318 -28.156 1.00 90.19 117 LEU A CA 1
ATOM 857 C C . LEU A 1 117 ? 20.900 -3.809 -26.731 1.00 90.19 117 LEU A C 1
ATOM 859 O O . LEU A 1 117 ? 20.154 -4.395 -25.949 1.00 90.19 117 LEU A O 1
ATOM 863 N N . TYR A 1 118 ? 21.609 -2.739 -26.383 1.00 88.56 118 TYR A N 1
ATOM 864 C CA . TYR A 1 118 ? 21.426 -2.042 -25.111 1.00 88.56 118 TYR A CA 1
ATOM 865 C C . TYR A 1 118 ? 20.237 -1.095 -25.189 1.00 88.56 118 TYR A C 1
ATOM 867 O O . TYR A 1 118 ? 19.819 -0.716 -26.285 1.00 88.56 118 TYR A O 1
ATOM 875 N N . LEU A 1 119 ? 19.724 -0.689 -24.026 1.00 84.94 119 LEU A N 1
ATOM 876 C CA . LEU A 1 119 ? 18.556 0.186 -23.930 1.00 84.94 119 LEU A CA 1
ATOM 877 C C . LEU A 1 119 ? 17.401 -0.314 -24.807 1.00 84.94 119 LEU A C 1
ATOM 879 O O . LEU A 1 119 ? 16.776 0.452 -25.528 1.00 84.94 119 LEU A O 1
ATOM 883 N N . THR A 1 120 ? 17.176 -1.624 -24.814 1.00 80.69 120 THR A N 1
ATOM 884 C CA . THR A 1 120 ? 16.197 -2.261 -25.691 1.00 80.69 120 THR A CA 1
ATOM 885 C C . THR A 1 120 ? 15.342 -3.217 -24.875 1.00 80.69 120 THR A C 1
ATOM 887 O O . THR A 1 120 ? 15.872 -4.113 -24.216 1.00 80.69 120 THR A O 1
ATOM 890 N N . ALA A 1 121 ? 14.023 -3.035 -24.919 1.00 76.69 121 ALA A N 1
ATOM 891 C CA . ALA A 1 121 ? 13.064 -3.898 -24.232 1.00 76.69 121 ALA A CA 1
ATOM 892 C C . ALA A 1 121 ? 11.994 -4.411 -25.206 1.00 76.69 121 ALA A C 1
ATOM 894 O O . ALA A 1 121 ? 11.589 -3.672 -26.111 1.00 76.69 121 ALA A O 1
ATOM 895 N N . PRO A 1 1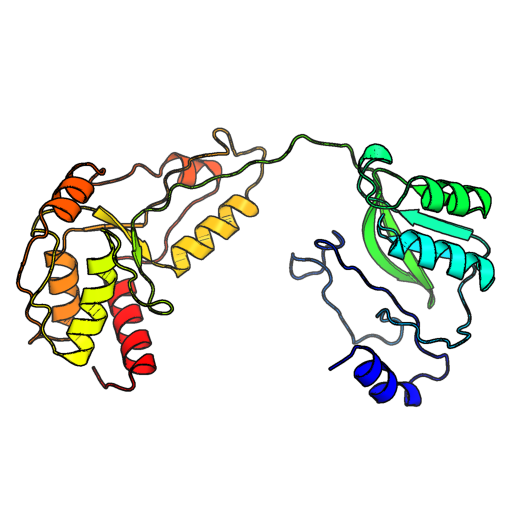22 ? 11.546 -5.670 -25.066 1.00 73.69 122 PRO A N 1
ATOM 896 C CA . PRO A 1 122 ? 10.440 -6.186 -25.861 1.00 73.69 122 PRO A CA 1
ATOM 897 C C . PRO A 1 122 ? 9.127 -5.531 -25.415 1.00 73.69 122 PRO A C 1
ATOM 899 O O . PRO A 1 122 ? 8.875 -5.384 -24.223 1.00 73.69 122 PRO A O 1
ATOM 902 N N . VAL A 1 123 ? 8.272 -5.168 -26.370 1.00 71.69 123 VAL A N 1
ATOM 903 C CA . VAL A 1 123 ? 6.926 -4.627 -26.095 1.00 71.69 123 VAL A CA 1
ATOM 904 C C . VAL A 1 123 ? 5.810 -5.544 -26.550 1.00 71.69 123 VAL A C 1
ATOM 906 O O . VAL A 1 123 ? 4.708 -5.481 -26.011 1.00 71.69 123 VAL A O 1
ATOM 909 N N . LYS A 1 124 ? 6.076 -6.397 -27.542 1.00 66.12 124 LYS A N 1
ATOM 910 C CA . LYS A 1 124 ? 5.065 -7.283 -28.110 1.00 66.12 124 LYS A CA 1
ATOM 911 C C . LYS A 1 124 ? 5.702 -8.517 -28.726 1.00 66.12 124 LYS A C 1
ATOM 913 O O . LYS A 1 124 ? 6.737 -8.422 -29.382 1.00 66.12 124 LYS A O 1
ATOM 918 N N . VAL A 1 125 ? 5.044 -9.658 -28.569 1.00 68.50 125 VAL A N 1
ATOM 919 C CA . VAL A 1 125 ? 5.382 -10.910 -29.253 1.00 68.50 125 VAL A CA 1
ATOM 920 C C . VAL A 1 125 ? 4.164 -11.334 -30.064 1.00 68.50 125 VAL A C 1
ATOM 922 O O . VAL A 1 125 ? 3.055 -11.349 -29.539 1.00 68.50 125 VAL A O 1
ATOM 925 N N . ILE A 1 126 ? 4.351 -11.630 -31.349 1.00 63.84 126 ILE A N 1
ATOM 926 C CA . ILE A 1 126 ? 3.282 -12.099 -32.239 1.00 63.84 126 ILE A CA 1
ATOM 927 C C . ILE A 1 126 ? 3.725 -13.332 -33.024 1.00 63.84 126 ILE A C 1
ATOM 929 O O . ILE A 1 126 ? 4.876 -13.425 -33.455 1.00 63.84 126 ILE A O 1
ATOM 933 N N . SER A 1 127 ? 2.795 -14.261 -33.240 1.00 57.97 127 SER A N 1
ATOM 934 C CA . SER A 1 127 ? 2.987 -15.419 -34.115 1.00 57.97 127 SER A CA 1
ATOM 935 C C . SER A 1 127 ? 2.601 -15.049 -35.550 1.00 57.97 127 SER A C 1
ATOM 937 O O . SER A 1 127 ? 1.514 -14.534 -35.804 1.00 57.97 127 SER A O 1
ATOM 939 N N . VAL A 1 128 ? 3.507 -15.274 -36.502 1.00 54.75 128 VAL A N 1
ATOM 940 C CA . VAL A 1 128 ? 3.291 -15.048 -37.937 1.00 54.75 128 VAL A CA 1
ATOM 941 C C . VAL A 1 128 ? 3.840 -16.249 -38.698 1.00 54.75 128 VAL A C 1
ATOM 943 O O . VAL A 1 128 ? 5.045 -16.490 -38.691 1.00 54.75 128 VAL A O 1
ATOM 946 N N . ASN A 1 129 ? 2.971 -16.996 -39.387 1.00 57.03 129 ASN A N 1
ATOM 947 C CA . ASN A 1 129 ? 3.347 -18.177 -40.179 1.00 57.03 129 ASN A CA 1
ATOM 948 C C . ASN A 1 129 ? 4.188 -19.199 -39.384 1.00 57.03 129 ASN A C 1
ATOM 950 O O . ASN A 1 129 ? 5.247 -19.624 -39.850 1.00 57.03 129 ASN A O 1
ATOM 954 N N . SER A 1 130 ? 3.744 -19.547 -38.169 1.00 55.22 130 SER A N 1
ATOM 955 C CA . SER A 1 130 ? 4.448 -20.474 -37.263 1.00 55.22 130 SER A CA 1
ATOM 956 C C . SER A 1 130 ? 5.859 -20.015 -36.859 1.00 55.22 130 SER A C 1
ATOM 958 O O . SER A 1 130 ? 6.710 -20.827 -36.510 1.00 55.22 130 SER A O 1
ATOM 960 N N . LYS A 1 131 ? 6.121 -18.703 -36.906 1.00 50.34 131 LYS A N 1
ATOM 961 C CA . LYS A 1 131 ? 7.342 -18.067 -36.399 1.00 50.34 131 LYS A CA 1
ATOM 962 C C . LYS A 1 131 ? 6.982 -16.947 -35.439 1.00 50.34 131 LYS A C 1
ATOM 964 O O . LYS A 1 131 ? 6.004 -16.236 -35.651 1.00 50.34 131 LYS A O 1
ATOM 969 N N . LEU A 1 132 ? 7.821 -16.735 -34.434 1.00 59.09 132 LEU A N 1
ATOM 970 C CA . LEU A 1 132 ? 7.690 -15.595 -33.535 1.00 59.09 132 LEU A CA 1
ATOM 971 C C . LEU A 1 132 ? 8.338 -14.349 -34.138 1.00 59.09 132 LEU A C 1
ATOM 973 O O . LEU A 1 132 ? 9.474 -14.384 -34.616 1.00 59.09 132 LEU A O 1
ATOM 977 N N . LYS A 1 133 ? 7.624 -13.229 -34.071 1.00 59.25 133 LYS A N 1
ATOM 978 C CA . LYS A 1 133 ? 8.158 -11.886 -34.285 1.00 59.25 133 LYS A CA 1
ATOM 979 C C . LYS A 1 133 ? 8.040 -11.119 -32.972 1.00 59.25 133 LYS A C 1
ATOM 981 O O . LYS A 1 133 ? 6.958 -11.034 -32.398 1.00 59.25 133 LYS A O 1
ATOM 986 N N . VAL A 1 134 ? 9.154 -10.552 -32.525 1.00 65.81 134 VAL A N 1
ATOM 987 C CA . VAL A 1 134 ? 9.218 -9.706 -31.330 1.00 65.81 134 VAL A CA 1
ATOM 988 C C . VAL A 1 134 ? 9.402 -8.261 -31.771 1.00 65.81 134 VAL A C 1
ATOM 990 O O . VAL A 1 134 ? 10.263 -7.964 -32.601 1.00 65.81 134 VAL A O 1
ATOM 993 N N . GLU A 1 135 ? 8.574 -7.372 -31.242 1.00 71.25 135 GLU A N 1
ATOM 994 C CA . GLU A 1 135 ? 8.705 -5.930 -31.409 1.00 71.25 135 GLU A CA 1
ATOM 995 C C . GLU A 1 135 ? 9.419 -5.364 -30.186 1.00 71.25 135 GLU A C 1
ATOM 997 O O . GLU A 1 135 ? 9.075 -5.682 -29.046 1.00 71.25 135 GLU A O 1
ATOM 1002 N N . PHE A 1 136 ? 10.429 -4.538 -30.439 1.00 76.06 136 PHE A N 1
ATOM 1003 C CA . PHE A 1 136 ? 11.255 -3.911 -29.418 1.00 76.06 136 PHE A CA 1
ATOM 1004 C C . PHE A 1 136 ? 11.094 -2.397 -29.467 1.00 76.06 136 PHE A C 1
ATOM 1006 O O . PHE A 1 136 ? 10.871 -1.825 -30.536 1.00 76.06 136 PHE A O 1
ATOM 1013 N N . ILE A 1 137 ? 11.278 -1.759 -28.316 1.00 72.50 137 ILE A N 1
ATOM 1014 C CA . ILE A 1 137 ? 11.452 -0.311 -28.212 1.00 72.50 137 ILE A CA 1
ATOM 1015 C C . ILE A 1 137 ? 12.873 0.011 -27.776 1.00 72.50 137 ILE A C 1
ATOM 1017 O O . ILE A 1 137 ? 13.476 -0.724 -26.990 1.00 72.50 137 ILE A O 1
ATOM 1021 N N . TRP A 1 138 ? 13.373 1.140 -28.268 1.00 83.69 138 TRP A N 1
ATOM 1022 C CA . TRP A 1 138 ? 14.562 1.776 -27.724 1.00 83.69 138 TRP A CA 1
ATOM 1023 C C . TRP A 1 138 ? 14.168 2.596 -26.497 1.00 83.69 138 TRP A C 1
ATOM 1025 O O . TRP A 1 138 ? 13.140 3.271 -26.491 1.00 83.69 138 TRP A O 1
ATOM 1035 N N . MET A 1 139 ? 14.981 2.500 -25.459 1.00 78.00 139 MET A N 1
ATOM 1036 C CA . MET A 1 139 ? 14.809 3.160 -24.177 1.00 78.00 139 MET A CA 1
ATOM 1037 C C . MET A 1 139 ? 15.889 4.223 -23.994 1.00 78.00 139 MET A C 1
ATOM 1039 O O . MET A 1 139 ? 16.922 4.226 -24.660 1.00 78.00 139 MET A O 1
ATOM 1043 N N . GLU A 1 140 ? 15.677 5.094 -23.022 1.00 76.88 140 GLU A N 1
ATOM 1044 C CA . GLU A 1 140 ? 16.699 5.995 -22.505 1.00 76.88 140 GLU A CA 1
ATOM 1045 C C . GLU A 1 140 ? 16.767 5.805 -20.988 1.00 76.88 140 GLU A C 1
ATOM 1047 O O . GLU A 1 140 ? 15.763 5.474 -20.350 1.00 76.88 140 GLU A O 1
ATOM 1052 N N . LEU A 1 141 ? 17.952 5.978 -20.396 1.00 73.56 141 LEU A N 1
ATOM 1053 C CA . LEU A 1 141 ? 18.071 5.956 -18.940 1.00 73.56 141 LEU A CA 1
ATOM 1054 C C . LEU A 1 141 ? 17.414 7.206 -18.355 1.00 73.56 141 LEU A C 1
ATOM 1056 O O . LEU A 1 141 ? 17.926 8.314 -18.503 1.00 73.56 141 LEU A O 1
ATOM 1060 N N . GLY A 1 142 ? 16.294 7.011 -17.666 1.00 74.00 142 GLY A N 1
ATOM 1061 C CA . GLY A 1 142 ? 15.675 8.034 -16.832 1.00 74.00 142 GLY A CA 1
ATOM 1062 C C . GLY A 1 142 ? 16.272 8.082 -15.423 1.00 74.00 142 GLY A C 1
ATOM 1063 O O . GLY A 1 142 ? 16.994 7.181 -14.993 1.00 74.00 142 GLY A O 1
ATOM 1064 N N . GLY A 1 143 ? 15.922 9.133 -14.677 1.00 78.06 143 GLY A N 1
ATOM 1065 C CA . GLY A 1 143 ? 16.117 9.151 -13.226 1.00 78.06 143 GLY A CA 1
ATOM 1066 C C . GLY A 1 143 ? 15.275 8.078 -12.525 1.00 78.06 143 GLY A C 1
ATOM 1067 O O . GLY A 1 143 ? 14.327 7.538 -13.097 1.00 78.06 143 GLY A O 1
ATOM 1068 N N . VAL A 1 144 ? 15.605 7.775 -11.267 1.00 81.31 144 VAL A N 1
ATOM 1069 C CA . VAL A 1 144 ? 14.794 6.862 -10.449 1.00 81.31 144 VAL A CA 1
ATOM 1070 C C . VAL A 1 144 ? 13.474 7.549 -10.106 1.00 81.31 144 VAL A C 1
ATOM 1072 O O . VAL A 1 144 ? 13.470 8.595 -9.457 1.00 81.31 144 VAL A O 1
ATOM 1075 N N . ASP A 1 145 ? 12.357 6.959 -10.526 1.00 84.62 145 ASP A N 1
ATOM 1076 C CA . ASP A 1 145 ? 11.027 7.468 -10.200 1.00 84.62 145 ASP A CA 1
ATOM 1077 C C . ASP A 1 145 ? 10.649 7.078 -8.766 1.00 84.62 145 ASP A C 1
ATOM 1079 O O . ASP A 1 145 ? 10.128 5.992 -8.507 1.00 84.62 145 ASP A O 1
ATOM 1083 N N . THR A 1 146 ? 10.984 7.946 -7.813 1.00 89.31 146 THR A N 1
ATOM 1084 C CA . THR A 1 146 ? 10.671 7.738 -6.398 1.00 89.31 146 THR A CA 1
ATOM 1085 C C . THR A 1 146 ? 9.270 8.236 -6.084 1.00 89.31 146 THR A C 1
ATOM 1087 O O . THR A 1 146 ? 8.896 9.355 -6.445 1.00 89.31 146 THR A O 1
ATOM 1090 N N . ARG A 1 147 ? 8.499 7.395 -5.392 1.00 94.12 147 ARG A N 1
ATOM 1091 C CA . ARG A 1 147 ? 7.146 7.714 -4.944 1.00 94.12 147 ARG A CA 1
ATOM 1092 C C . ARG A 1 147 ? 6.969 7.316 -3.486 1.00 94.12 147 ARG A C 1
ATOM 1094 O O . ARG A 1 147 ? 7.544 6.318 -3.053 1.00 94.12 147 ARG A O 1
ATOM 1101 N N . GLY A 1 148 ? 6.167 8.062 -2.731 1.00 93.44 148 GLY A N 1
ATOM 1102 C CA . GLY A 1 148 ? 5.992 7.781 -1.307 1.00 93.44 148 GLY A CA 1
ATOM 1103 C C . GLY A 1 148 ? 4.694 8.313 -0.721 1.00 93.44 148 GLY A C 1
ATOM 1104 O O . GLY A 1 148 ? 4.267 9.422 -1.039 1.00 93.44 148 GLY A O 1
ATOM 1105 N N . VAL A 1 149 ? 4.118 7.536 0.192 1.00 97.06 149 VAL A N 1
ATOM 1106 C CA . VAL A 1 149 ? 2.924 7.883 0.971 1.00 97.06 149 VAL A CA 1
ATOM 1107 C C . VAL A 1 149 ? 3.231 7.837 2.466 1.00 97.06 149 VAL A C 1
ATOM 1109 O O . VAL A 1 149 ? 4.128 7.116 2.905 1.00 97.06 149 VAL A O 1
ATOM 1112 N N . ARG A 1 150 ? 2.485 8.610 3.252 1.00 97.19 150 ARG A N 1
ATOM 1113 C CA . ARG A 1 150 ? 2.468 8.557 4.715 1.00 97.19 150 ARG A CA 1
ATOM 1114 C C . ARG A 1 150 ? 1.181 7.881 5.151 1.00 97.19 150 ARG A C 1
ATOM 1116 O O . ARG A 1 150 ? 0.098 8.416 4.925 1.00 97.19 150 ARG A O 1
ATOM 1123 N N . TRP A 1 151 ? 1.320 6.704 5.746 1.00 96.56 151 TRP A N 1
ATOM 1124 C CA . TRP A 1 151 ? 0.182 5.950 6.246 1.00 96.56 151 TRP A CA 1
ATOM 1125 C C . TRP A 1 151 ? -0.360 6.553 7.546 1.00 96.56 151 TRP A C 1
ATOM 1127 O O . TRP A 1 151 ? 0.437 6.978 8.387 1.00 96.56 151 TRP A O 1
ATOM 1137 N N . PRO A 1 152 ? -1.691 6.550 7.732 1.00 96.88 152 PRO A N 1
ATOM 1138 C CA . PRO A 1 152 ? -2.307 6.731 9.037 1.00 96.88 152 PRO A CA 1
ATOM 1139 C C . PRO A 1 152 ? -2.169 5.430 9.848 1.00 96.88 152 PRO A C 1
ATOM 1141 O O . PRO A 1 152 ? -1.452 4.505 9.451 1.00 96.88 152 PRO A O 1
ATOM 1144 N N . GLY A 1 153 ? -2.900 5.301 10.957 1.00 97.00 153 GLY A N 1
ATOM 1145 C CA . GLY A 1 153 ? -3.082 3.991 11.578 1.00 97.00 153 GLY A CA 1
ATOM 1146 C C . GLY A 1 153 ? -3.763 3.012 10.618 1.00 97.00 153 GLY A C 1
ATOM 1147 O O . GLY A 1 153 ? -4.773 3.341 9.995 1.00 97.00 153 GLY A O 1
ATOM 1148 N N . LEU A 1 154 ? -3.213 1.806 10.470 1.00 97.12 154 LEU A N 1
ATOM 1149 C CA . LEU A 1 154 ? -3.764 0.786 9.577 1.00 97.12 154 LEU A CA 1
ATOM 1150 C C . LEU A 1 154 ? -4.508 -0.289 10.362 1.00 97.12 154 LEU A C 1
ATOM 1152 O O . LEU A 1 154 ? -3.969 -0.883 11.293 1.00 97.12 154 LEU A O 1
ATOM 1156 N N . ILE A 1 155 ? -5.733 -0.583 9.935 1.00 97.62 155 ILE A N 1
ATOM 1157 C CA . ILE A 1 155 ? -6.592 -1.595 10.555 1.00 97.62 155 ILE A CA 1
ATOM 1158 C C . ILE A 1 155 ? -6.693 -2.792 9.611 1.00 97.62 155 ILE A C 1
ATOM 1160 O O . ILE A 1 155 ? -6.990 -2.641 8.425 1.00 97.62 155 ILE A O 1
ATOM 1164 N N . SER A 1 156 ? -6.431 -3.998 10.118 1.00 96.31 156 SER A N 1
ATOM 1165 C CA . SER A 1 156 ? -6.547 -5.237 9.344 1.00 96.31 156 SER A CA 1
ATOM 1166 C C . SER A 1 156 ? -6.940 -6.419 10.229 1.00 96.31 156 SER A C 1
ATOM 1168 O O . SER A 1 156 ? -6.607 -6.459 11.411 1.00 96.31 156 SER A O 1
ATOM 1170 N N . TYR A 1 157 ? -7.594 -7.419 9.641 1.00 93.19 157 TYR A N 1
ATOM 1171 C CA . TYR A 1 157 ? -7.933 -8.677 10.316 1.00 93.19 157 TYR A CA 1
ATOM 1172 C C . TYR A 1 157 ? -6.921 -9.805 10.055 1.00 93.19 157 TYR A C 1
ATOM 1174 O O . TYR A 1 157 ? -6.995 -10.867 10.684 1.00 93.19 157 TYR A O 1
ATOM 1182 N N . VAL A 1 158 ? -5.990 -9.626 9.111 1.00 90.31 158 VAL A N 1
ATOM 1183 C CA . VAL A 1 158 ? -5.047 -10.680 8.697 1.00 90.31 158 VAL A CA 1
ATOM 1184 C C . VAL A 1 158 ? -3.951 -10.850 9.744 1.00 90.31 158 VAL A C 1
ATOM 1186 O O . VAL A 1 158 ? -3.796 -11.945 10.294 1.00 90.31 158 VAL A O 1
ATOM 1189 N N . THR A 1 159 ? -3.260 -9.764 10.078 1.00 84.38 159 THR A N 1
ATOM 1190 C CA . THR A 1 159 ? -2.161 -9.770 11.048 1.00 84.38 159 THR A CA 1
ATOM 1191 C C . THR A 1 159 ? -2.675 -9.316 12.417 1.00 84.38 159 THR A C 1
ATOM 1193 O O . THR A 1 159 ? -3.418 -8.336 12.482 1.00 84.38 159 THR A O 1
ATOM 1196 N N . PRO A 1 160 ? -2.339 -10.021 13.512 1.00 83.44 160 PRO A N 1
ATOM 1197 C CA . PRO A 1 160 ? -2.634 -9.551 14.862 1.00 83.44 160 PRO A CA 1
ATOM 1198 C C . PRO A 1 160 ? -1.926 -8.221 15.184 1.00 83.44 160 PRO A C 1
ATOM 1200 O O . PRO A 1 160 ? -0.895 -7.926 14.576 1.00 83.44 160 PRO A O 1
ATOM 1203 N N . PRO A 1 161 ? -2.438 -7.448 16.156 1.00 83.38 161 PRO A N 1
ATOM 1204 C CA . PRO A 1 161 ? -1.757 -6.258 16.662 1.00 83.38 161 PRO A CA 1
ATOM 1205 C C . PRO A 1 161 ? -0.386 -6.621 17.256 1.00 83.38 161 PRO A C 1
ATOM 1207 O O . PRO A 1 161 ? -0.220 -7.687 17.854 1.00 83.38 161 PRO A O 1
ATOM 1210 N N . GLY A 1 162 ? 0.603 -5.748 17.051 1.00 79.56 162 GLY A N 1
ATOM 1211 C CA . GLY A 1 162 ? 2.012 -5.968 17.400 1.00 79.56 162 GLY A CA 1
ATOM 1212 C C . GLY A 1 162 ? 2.525 -5.101 18.555 1.00 79.56 162 GLY A C 1
ATOM 1213 O O . GLY A 1 162 ? 3.672 -5.261 18.967 1.00 79.56 162 GLY A O 1
ATOM 1214 N N . GLY A 1 163 ? 1.695 -4.195 19.080 1.00 83.50 163 GLY A N 1
ATOM 1215 C CA . GLY A 1 163 ? 2.006 -3.298 20.194 1.00 83.50 163 GLY A CA 1
ATOM 1216 C C . GLY A 1 163 ? 2.245 -1.833 19.808 1.00 83.50 163 GLY A C 1
ATOM 1217 O O . GLY A 1 163 ? 2.821 -1.093 20.609 1.00 83.50 163 GLY A O 1
ATOM 1218 N N . GLY A 1 164 ? 1.833 -1.407 18.612 1.00 91.50 164 GLY A N 1
ATOM 1219 C CA . GLY A 1 164 ? 1.871 -0.010 18.177 1.00 91.50 164 GLY A CA 1
ATOM 1220 C C . GLY A 1 164 ? 0.810 0.872 18.850 1.00 91.50 164 GLY A C 1
ATOM 1221 O O . GLY A 1 164 ? -0.169 0.390 19.414 1.00 91.50 164 GLY A O 1
ATOM 1222 N N . THR A 1 165 ? 0.974 2.195 18.767 1.00 93.75 165 THR A N 1
ATOM 1223 C CA . THR A 1 165 ? 0.045 3.171 19.375 1.00 93.75 165 THR A CA 1
ATOM 1224 C C . THR A 1 165 ? -1.365 3.116 18.773 1.00 93.75 165 THR A C 1
ATOM 1226 O O . THR A 1 165 ? -2.343 3.335 19.480 1.00 93.75 165 THR A O 1
ATOM 1229 N N . THR A 1 166 ? -1.502 2.785 17.487 1.00 94.69 166 THR A N 1
ATOM 1230 C CA . THR A 1 166 ? -2.807 2.668 16.807 1.00 94.69 166 THR A CA 1
ATOM 1231 C C . THR A 1 166 ? -3.455 1.294 16.956 1.00 94.69 166 THR A C 1
ATOM 1233 O O . THR A 1 166 ? -4.590 1.108 16.523 1.00 94.69 166 THR A O 1
ATOM 1236 N N . ASP A 1 167 ? -2.766 0.325 17.564 1.00 95.62 167 ASP A N 1
ATOM 1237 C CA . ASP A 1 167 ? -3.206 -1.075 17.576 1.00 95.62 167 ASP A CA 1
ATOM 1238 C C . ASP A 1 167 ? -4.475 -1.308 18.400 1.00 95.62 167 ASP A C 1
ATOM 1240 O O . ASP A 1 167 ? -5.164 -2.305 18.175 1.00 95.62 167 ASP A O 1
ATOM 1244 N N . TYR A 1 168 ? -4.854 -0.363 19.270 1.00 95.81 168 TYR A N 1
ATOM 1245 C CA . TYR A 1 168 ? -6.129 -0.407 19.993 1.00 95.81 168 TYR A CA 1
ATOM 1246 C C . TYR A 1 168 ? -7.313 -0.562 19.020 1.00 95.81 168 TYR A C 1
ATOM 1248 O O . TYR A 1 168 ? -8.285 -1.250 19.329 1.00 95.81 168 TYR A O 1
ATOM 1256 N N . ALA A 1 169 ? -7.208 0.019 17.816 1.00 96.75 169 ALA A N 1
ATOM 1257 C CA . ALA A 1 169 ? -8.232 -0.025 16.777 1.00 96.75 169 ALA A CA 1
ATOM 1258 C C . ALA A 1 169 ? -8.341 -1.395 16.079 1.00 96.75 169 ALA A C 1
ATOM 1260 O O . ALA A 1 169 ? -9.294 -1.633 15.339 1.00 96.75 169 ALA A O 1
ATOM 1261 N N . VAL A 1 170 ? -7.398 -2.309 16.323 1.00 97.19 170 VAL A N 1
ATOM 1262 C CA . VAL A 1 170 ? -7.467 -3.720 15.915 1.00 97.19 170 VAL A CA 1
ATOM 1263 C C . VAL A 1 170 ? -7.819 -4.598 17.117 1.00 97.19 170 VAL A C 1
ATOM 1265 O O . VAL A 1 170 ? -8.720 -5.431 17.014 1.00 97.19 170 VAL A O 1
ATOM 1268 N N . GLU A 1 171 ? -7.151 -4.395 18.259 1.00 96.62 171 GLU A N 1
ATOM 1269 C CA . GLU A 1 171 ? -7.379 -5.138 19.509 1.00 96.62 171 GLU A CA 1
ATOM 1270 C C . GLU A 1 171 ? -8.851 -5.123 19.928 1.00 96.62 171 GLU A C 1
ATOM 1272 O O . GLU A 1 171 ? -9.410 -6.178 20.232 1.00 96.62 171 GLU A O 1
ATOM 1277 N N . ILE A 1 172 ? -9.507 -3.961 19.846 1.00 97.75 172 ILE A N 1
ATOM 1278 C CA . ILE A 1 172 ? -10.906 -3.791 20.249 1.00 97.75 172 ILE A CA 1
ATOM 1279 C C . ILE A 1 172 ? -11.856 -4.777 19.554 1.00 97.75 172 ILE A C 1
ATOM 1281 O O . ILE A 1 172 ? -12.781 -5.279 20.187 1.00 97.75 172 ILE A O 1
ATOM 1285 N N . TYR A 1 173 ? -11.617 -5.122 18.283 1.00 97.88 173 TYR A N 1
ATOM 1286 C CA . TYR A 1 173 ? -12.451 -6.084 17.557 1.00 97.88 173 TYR A CA 1
ATOM 1287 C C . TYR A 1 173 ? -12.224 -7.521 18.027 1.00 97.88 173 TYR A C 1
ATOM 1289 O O . TYR A 1 173 ? -13.181 -8.285 18.154 1.00 97.88 173 TYR A O 1
ATOM 1297 N N . TYR A 1 174 ? -10.974 -7.901 18.311 1.00 96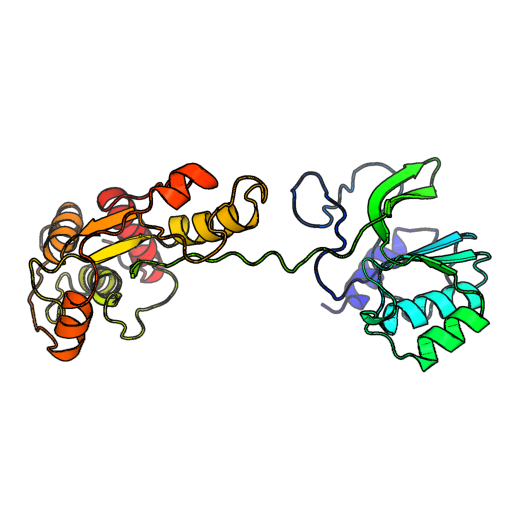.50 174 TYR A N 1
ATOM 1298 C CA . TYR A 1 174 ? -10.675 -9.222 18.869 1.00 96.50 174 TYR A CA 1
ATOM 1299 C C . TYR A 1 174 ? -11.334 -9.396 20.241 1.00 96.50 174 TYR A C 1
ATOM 1301 O O . TYR A 1 174 ? -11.963 -10.425 20.495 1.00 96.50 174 TYR A O 1
ATOM 1309 N N . GLU A 1 175 ? -11.225 -8.383 21.095 1.00 96.81 175 GLU A N 1
ATOM 1310 C CA . GLU A 1 175 ? -11.769 -8.388 22.453 1.00 96.81 175 GLU A CA 1
ATOM 1311 C C . GLU A 1 175 ? -13.305 -8.333 22.455 1.00 96.81 175 GLU A C 1
ATOM 1313 O O . GLU A 1 175 ? -13.963 -9.075 23.193 1.00 96.81 175 GLU A O 1
ATOM 1318 N N . ALA A 1 176 ? -13.905 -7.563 21.542 1.00 97.38 176 ALA A N 1
ATOM 1319 C CA . ALA A 1 176 ? -15.350 -7.553 21.335 1.00 97.38 176 ALA A CA 1
ATOM 1320 C C . ALA A 1 176 ? -15.896 -8.937 20.949 1.00 97.38 176 ALA A C 1
ATOM 1322 O O . ALA A 1 176 ? -16.881 -9.388 21.532 1.00 97.38 176 ALA A O 1
ATOM 1323 N N . ILE A 1 177 ? -15.242 -9.641 20.019 1.00 96.44 177 ILE A N 1
ATOM 1324 C CA . ILE A 1 177 ? -15.698 -10.959 19.546 1.00 96.44 177 ILE A CA 1
ATOM 1325 C C . ILE A 1 177 ? -15.498 -12.042 20.612 1.00 96.44 177 ILE A C 1
ATOM 1327 O O . ILE A 1 177 ? -16.377 -12.879 20.818 1.00 96.44 177 ILE A O 1
ATOM 1331 N N . LYS A 1 178 ? -14.344 -12.059 21.287 1.00 95.50 178 LYS A N 1
ATOM 1332 C CA . LYS A 1 178 ? -14.000 -13.122 22.246 1.00 95.50 178 LYS A CA 1
ATOM 1333 C C . LYS A 1 178 ? -14.675 -12.952 23.600 1.00 95.50 178 LYS A C 1
ATOM 1335 O O . LYS A 1 178 ? -15.082 -13.938 24.212 1.00 95.50 178 LYS A O 1
ATOM 1340 N N . HIS A 1 179 ? -14.739 -11.716 24.085 1.00 96.62 179 HIS A N 1
ATOM 1341 C CA . HIS A 1 179 ? -15.047 -11.424 25.483 1.00 96.62 179 HIS A CA 1
ATOM 1342 C C . HIS A 1 179 ? -16.215 -10.458 25.652 1.00 96.62 179 HIS A C 1
ATOM 1344 O O . HIS A 1 179 ? -16.704 -10.301 26.771 1.00 96.62 179 HIS A O 1
ATOM 1350 N N . ARG A 1 180 ? -16.675 -9.823 24.563 1.00 97.00 180 ARG A N 1
ATOM 1351 C CA . ARG A 1 180 ? -17.669 -8.735 24.580 1.00 97.00 180 ARG A CA 1
ATOM 1352 C C . ARG A 1 180 ? -17.258 -7.571 25.480 1.00 97.00 180 ARG A C 1
ATOM 1354 O O . ARG A 1 180 ? -18.090 -6.781 25.915 1.00 97.00 180 ARG A O 1
ATOM 1361 N N . LYS A 1 181 ? -15.967 -7.462 25.781 1.00 97.56 181 LYS A N 1
ATOM 1362 C CA . LYS A 1 181 ? -15.404 -6.453 26.669 1.00 97.56 181 LYS A CA 1
ATOM 1363 C C . LYS A 1 181 ? -13.992 -6.142 26.217 1.00 97.56 181 LYS A C 1
ATOM 1365 O O . LYS A 1 181 ? -13.241 -7.077 25.978 1.00 97.56 181 LYS A O 1
ATOM 1370 N N . TYR A 1 182 ? -13.635 -4.867 26.157 1.00 97.62 182 TYR A N 1
ATOM 1371 C CA . TYR A 1 182 ? -12.257 -4.412 26.019 1.00 97.62 182 TYR A CA 1
ATOM 1372 C C . TYR A 1 182 ? -11.905 -3.556 27.234 1.00 97.62 182 TYR A C 1
ATOM 1374 O O . TYR A 1 182 ? -12.288 -2.392 27.304 1.00 97.62 182 TYR A O 1
ATOM 1382 N N . LEU A 1 183 ? -11.257 -4.162 28.231 1.00 95.12 183 LEU A N 1
ATOM 1383 C CA . LEU A 1 183 ? -11.069 -3.540 29.550 1.00 95.12 183 LEU A CA 1
ATOM 1384 C C . LEU A 1 183 ? -9.764 -2.739 29.679 1.00 95.12 183 LEU A C 1
ATOM 1386 O O . LEU A 1 183 ? -9.607 -1.951 30.606 1.00 95.12 183 LEU A O 1
ATOM 1390 N N . ASP A 1 184 ? -8.829 -2.944 28.754 1.00 93.88 184 ASP A N 1
ATOM 1391 C CA . ASP A 1 184 ? -7.485 -2.372 28.802 1.00 93.88 184 ASP A CA 1
ATOM 1392 C C . ASP A 1 184 ? -7.233 -1.433 27.606 1.00 93.88 184 ASP A C 1
ATOM 1394 O O . ASP A 1 184 ? -6.144 -1.436 27.030 1.00 93.88 184 ASP A O 1
ATOM 1398 N N . CYS A 1 185 ? -8.225 -0.623 27.198 1.00 96.44 185 CYS A N 1
ATOM 1399 C CA . CYS A 1 185 ? -7.996 0.362 26.139 1.00 96.44 185 CYS A CA 1
ATOM 1400 C C . CYS A 1 185 ? -6.946 1.379 26.599 1.00 96.44 185 CYS A C 1
ATOM 1402 O O . CYS A 1 185 ? -7.163 2.145 27.541 1.00 96.44 185 CYS A O 1
ATOM 1404 N N . PHE A 1 186 ? -5.791 1.365 25.938 1.00 96.81 186 PHE A N 1
ATOM 1405 C CA . PHE A 1 186 ? -4.613 2.120 26.362 1.00 96.81 186 PHE A CA 1
ATOM 1406 C C . PHE A 1 186 ? -4.537 3.542 25.793 1.00 96.81 186 PHE A C 1
ATOM 1408 O O . PHE A 1 186 ? -3.606 4.271 26.131 1.00 96.81 186 PHE A O 1
ATOM 1415 N N . ILE A 1 187 ? -5.505 3.940 24.964 1.00 97.69 187 ILE A N 1
ATOM 1416 C CA . ILE A 1 187 ? -5.686 5.310 24.468 1.00 97.69 187 ILE A CA 1
ATOM 1417 C C . ILE A 1 187 ? -6.940 5.896 25.113 1.00 97.69 187 ILE A C 1
ATOM 1419 O O . ILE A 1 187 ? -7.964 5.224 25.217 1.00 97.69 187 ILE A O 1
ATOM 1423 N N . LYS A 1 188 ? -6.851 7.142 25.573 1.00 97.50 188 LYS A N 1
ATOM 1424 C CA . LYS A 1 188 ? -7.937 7.847 26.255 1.00 97.50 188 LYS A CA 1
ATOM 1425 C C . LYS A 1 188 ? -9.100 8.156 25.300 1.00 97.50 188 LYS A C 1
ATOM 1427 O O . LYS A 1 188 ? -8.899 8.419 24.116 1.00 97.50 188 LYS A O 1
ATOM 1432 N N . GLU A 1 189 ? -10.317 8.191 25.841 1.00 97.38 189 GLU A N 1
ATOM 1433 C CA . GLU A 1 189 ? -11.471 8.776 25.149 1.00 97.38 189 GLU A CA 1
ATOM 1434 C C . GLU A 1 189 ? -11.198 10.219 24.684 1.00 97.38 189 GLU A C 1
ATOM 1436 O O . GLU A 1 189 ? -10.485 10.986 25.343 1.00 97.38 189 GLU A O 1
ATOM 1441 N N . GLY A 1 190 ? -11.764 10.587 23.537 1.00 97.38 190 GLY A N 1
ATOM 1442 C CA . GLY A 1 190 ? -11.582 11.898 22.917 1.00 97.38 190 GLY A CA 1
ATOM 1443 C C . GLY A 1 190 ? -10.234 12.114 22.217 1.00 97.38 190 GLY A C 1
ATOM 1444 O O . GLY A 1 190 ? -10.022 13.191 21.665 1.00 97.38 190 GLY A O 1
ATOM 1445 N N . THR A 1 191 ? -9.323 11.134 22.210 1.00 97.75 191 THR A N 1
ATOM 1446 C CA . THR A 1 191 ? -8.075 11.200 21.430 1.00 97.75 191 THR A CA 1
ATOM 1447 C C . THR A 1 191 ? -8.329 10.764 19.990 1.00 97.75 191 THR A C 1
ATOM 1449 O O . THR A 1 191 ? -8.542 9.581 19.728 1.00 97.75 191 THR A O 1
ATOM 1452 N N . TYR A 1 192 ? -8.307 11.717 19.057 1.00 98.06 192 TYR A N 1
ATOM 1453 C CA . TYR A 1 192 ? -8.519 11.453 17.635 1.00 98.06 192 TYR A CA 1
ATOM 1454 C C . TYR A 1 192 ? -7.232 11.005 16.959 1.00 98.06 192 TYR A C 1
ATOM 1456 O O . TYR A 1 192 ? -6.162 11.552 17.201 1.00 98.06 192 TYR A O 1
ATOM 1464 N N . LEU A 1 193 ? -7.353 10.016 16.081 1.00 97.31 193 LEU A N 1
ATOM 1465 C CA . LEU A 1 193 ? -6.267 9.561 15.226 1.00 97.31 193 LEU A CA 1
ATOM 1466 C C . LEU A 1 193 ? -6.812 9.257 13.833 1.00 97.31 193 LEU A C 1
ATOM 1468 O O . LEU A 1 193 ? -7.876 8.642 13.698 1.00 97.31 193 LEU A O 1
ATOM 1472 N N . ASP A 1 194 ? -6.066 9.644 12.798 1.00 96.75 194 ASP A N 1
ATOM 1473 C CA . ASP A 1 194 ? -6.345 9.177 11.445 1.00 96.75 194 ASP A CA 1
ATOM 1474 C C . ASP A 1 194 ? -6.109 7.678 11.329 1.00 96.75 194 ASP A C 1
ATOM 1476 O O . ASP A 1 194 ? -5.108 7.127 11.803 1.00 96.75 194 ASP A O 1
ATOM 1480 N N . MET A 1 195 ? -7.027 7.034 10.623 1.00 97.88 195 MET A N 1
ATOM 1481 C CA . MET A 1 195 ? -7.068 5.602 10.420 1.00 97.88 195 MET A CA 1
ATOM 1482 C C . MET A 1 195 ? -7.477 5.278 8.982 1.00 97.88 195 MET A C 1
ATOM 1484 O O . MET A 1 195 ? -8.174 6.037 8.299 1.00 97.88 195 MET A O 1
ATOM 1488 N N . MET A 1 196 ? -7.048 4.111 8.516 1.00 98.12 196 MET A N 1
ATOM 1489 C CA . MET A 1 196 ? -7.409 3.562 7.217 1.00 98.12 196 MET A CA 1
ATOM 1490 C C . MET A 1 196 ? -7.508 2.045 7.282 1.00 98.12 196 MET A C 1
ATOM 1492 O O . MET A 1 196 ? -6.714 1.366 7.938 1.00 98.12 196 MET A O 1
ATOM 1496 N N . TYR A 1 197 ? -8.485 1.501 6.564 1.00 98.31 197 TYR A N 1
ATOM 1497 C CA . TYR A 1 197 ? -8.643 0.063 6.450 1.00 98.31 197 TYR A CA 1
ATOM 1498 C C . TYR A 1 197 ? -7.681 -0.525 5.409 1.00 98.31 197 TYR A C 1
ATOM 1500 O O . TYR A 1 197 ? -7.426 0.083 4.370 1.00 98.31 197 TYR A O 1
ATOM 1508 N N . MET A 1 198 ? -7.157 -1.726 5.658 1.00 97.62 198 MET A N 1
ATOM 1509 C CA . MET A 1 198 ? -6.132 -2.355 4.814 1.00 97.62 198 MET A CA 1
ATOM 1510 C C . MET A 1 198 ? -6.461 -2.421 3.306 1.00 97.62 198 MET A C 1
ATOM 1512 O O . MET A 1 198 ? -5.555 -2.178 2.510 1.00 97.62 198 MET A O 1
ATOM 1516 N N . PRO A 1 199 ? -7.705 -2.694 2.858 1.00 97.44 199 PRO A N 1
ATOM 1517 C CA . PRO A 1 199 ? -8.039 -2.649 1.433 1.00 97.44 199 PRO A CA 1
ATOM 1518 C C . PRO A 1 199 ? -7.776 -1.281 0.787 1.00 97.44 199 PRO A C 1
ATOM 1520 O O . PRO A 1 199 ? -7.276 -1.220 -0.333 1.00 97.44 199 PRO A O 1
ATOM 1523 N N . ASP A 1 200 ? -8.054 -0.189 1.503 1.00 98.25 200 ASP A N 1
ATOM 1524 C CA . ASP A 1 200 ? -7.788 1.177 1.041 1.00 98.25 200 ASP A CA 1
ATOM 1525 C C . ASP A 1 200 ? -6.285 1.497 1.043 1.00 98.25 200 ASP A C 1
ATOM 1527 O O . ASP A 1 200 ? -5.805 2.202 0.152 1.00 98.25 200 ASP A O 1
ATOM 1531 N N . ALA A 1 201 ? -5.517 0.912 1.967 1.00 97.25 201 ALA A N 1
ATOM 1532 C CA . ALA A 1 201 ? -4.060 1.039 1.982 1.00 97.25 201 ALA A CA 1
ATOM 1533 C C . ALA A 1 201 ? -3.400 0.296 0.808 1.00 97.25 201 ALA A C 1
ATOM 1535 O O . ALA A 1 201 ? -2.561 0.838 0.092 1.00 97.25 201 ALA A O 1
ATOM 1536 N N . ILE A 1 202 ? -3.832 -0.934 0.526 1.00 95.81 202 ILE A N 1
ATOM 1537 C CA . ILE A 1 202 ? -3.372 -1.671 -0.660 1.00 95.81 202 ILE A CA 1
ATOM 1538 C C . ILE A 1 202 ? -3.728 -0.889 -1.928 1.00 95.81 202 ILE A C 1
ATOM 1540 O O . ILE A 1 202 ? -2.886 -0.729 -2.813 1.00 95.81 202 ILE A O 1
ATOM 1544 N N . LYS A 1 203 ? -4.954 -0.354 -1.992 1.00 96.25 203 LYS A N 1
ATOM 1545 C CA . LYS A 1 203 ? -5.411 0.467 -3.111 1.00 96.25 203 LYS A CA 1
ATOM 1546 C C . LYS A 1 203 ? -4.529 1.699 -3.312 1.00 96.25 203 LYS A C 1
ATOM 1548 O O . LYS A 1 203 ? -4.052 1.902 -4.418 1.00 96.25 203 LYS A O 1
ATOM 1553 N N . SER A 1 204 ? -4.256 2.491 -2.276 1.00 96.94 204 SER A N 1
ATOM 1554 C CA . SER A 1 204 ? -3.406 3.688 -2.423 1.00 96.94 204 SER A CA 1
ATOM 1555 C C . SER A 1 204 ? -1.969 3.356 -2.813 1.00 96.94 204 SER A C 1
ATOM 1557 O O . SER A 1 204 ? -1.380 4.101 -3.592 1.00 96.94 204 SER A O 1
ATOM 1559 N N . ALA A 1 205 ? -1.412 2.236 -2.338 1.00 94.88 205 ALA A N 1
ATOM 1560 C CA . ALA A 1 205 ? -0.100 1.773 -2.785 1.00 94.88 205 ALA A CA 1
ATOM 1561 C C . ALA A 1 205 ? -0.093 1.448 -4.290 1.00 94.88 205 ALA A C 1
ATOM 1563 O O . ALA A 1 205 ? 0.833 1.838 -4.997 1.00 94.88 205 ALA A O 1
ATOM 1564 N N . ILE A 1 206 ? -1.123 0.758 -4.791 1.00 91.19 206 ILE A N 1
ATOM 1565 C CA . ILE A 1 206 ? -1.271 0.445 -6.221 1.00 91.19 206 ILE A CA 1
ATOM 1566 C C . ILE A 1 206 ? -1.489 1.723 -7.034 1.00 91.19 206 ILE A C 1
ATOM 1568 O O . ILE A 1 206 ? -0.751 1.969 -7.985 1.00 91.19 206 ILE A O 1
ATOM 1572 N N . ASP A 1 207 ? -2.433 2.566 -6.619 1.00 94.44 207 ASP A N 1
ATOM 1573 C CA . ASP A 1 207 ? -2.796 3.791 -7.327 1.00 94.44 207 ASP A CA 1
ATOM 1574 C C . ASP A 1 207 ? -1.587 4.724 -7.494 1.00 94.44 207 ASP A C 1
ATOM 1576 O O . ASP A 1 207 ? -1.333 5.206 -8.596 1.00 94.44 207 ASP A O 1
ATOM 1580 N N . ILE A 1 208 ? -0.793 4.957 -6.436 1.00 94.44 208 ILE A N 1
ATOM 1581 C CA . ILE A 1 208 ? 0.395 5.813 -6.552 1.00 94.44 208 ILE A CA 1
ATOM 1582 C C . ILE A 1 208 ? 1.483 5.170 -7.414 1.00 94.44 208 ILE A C 1
ATOM 1584 O O . ILE A 1 208 ? 2.220 5.902 -8.065 1.00 94.44 208 ILE A O 1
ATOM 1588 N N . MET A 1 209 ? 1.605 3.838 -7.456 1.00 89.94 209 MET A N 1
ATOM 1589 C CA . MET A 1 209 ? 2.553 3.145 -8.343 1.00 89.94 209 MET A CA 1
ATOM 1590 C C . MET A 1 209 ? 2.149 3.256 -9.818 1.00 89.94 209 MET A C 1
ATOM 1592 O O . MET A 1 209 ? 3.016 3.365 -10.682 1.00 89.94 209 MET A O 1
ATOM 1596 N N . GLU A 1 210 ? 0.849 3.265 -10.104 1.00 89.88 210 GLU A N 1
ATOM 1597 C CA . GLU A 1 210 ? 0.295 3.295 -11.464 1.00 89.88 210 GLU A CA 1
ATOM 1598 C C . GLU A 1 210 ? -0.027 4.718 -11.947 1.00 89.88 210 GLU A C 1
ATOM 1600 O O . GLU A 1 210 ? -0.284 4.933 -13.131 1.00 89.88 210 GLU A O 1
ATOM 1605 N N . ALA A 1 211 ? 0.041 5.710 -11.053 1.00 90.94 211 ALA A N 1
ATOM 1606 C CA . ALA A 1 211 ? -0.218 7.105 -11.374 1.00 90.94 211 ALA A CA 1
ATOM 1607 C C . ALA A 1 211 ? 0.672 7.623 -12.514 1.00 90.94 211 ALA A C 1
ATOM 1609 O O . ALA A 1 211 ? 1.862 7.304 -12.606 1.00 90.94 211 ALA A O 1
ATOM 1610 N N . ASP A 1 212 ? 0.090 8.488 -13.344 1.00 90.12 212 ASP A N 1
ATOM 1611 C CA . ASP A 1 212 ? 0.795 9.197 -14.408 1.00 90.12 212 ASP A CA 1
ATOM 1612 C C . ASP A 1 212 ? 1.890 10.104 -13.804 1.00 90.12 212 ASP A C 1
ATOM 1614 O O . ASP A 1 212 ? 1.563 11.072 -13.106 1.00 90.12 212 ASP A O 1
ATOM 1618 N N . PRO A 1 213 ? 3.185 9.846 -14.082 1.00 89.75 213 PRO A N 1
ATOM 1619 C CA . PRO A 1 213 ? 4.294 10.607 -13.508 1.00 89.75 213 PRO A CA 1
ATOM 1620 C C . PRO A 1 213 ? 4.262 12.109 -13.815 1.00 89.75 213 PRO A C 1
ATOM 1622 O O . PRO A 1 213 ? 4.913 12.881 -13.107 1.00 89.75 213 PRO A O 1
ATOM 1625 N N . SER A 1 214 ? 3.558 12.520 -14.877 1.00 90.69 214 SER A N 1
ATOM 1626 C CA . SER A 1 214 ? 3.417 13.924 -15.279 1.00 90.69 214 SER A CA 1
ATOM 1627 C C . SER A 1 214 ? 2.479 14.721 -14.370 1.00 90.69 214 SER A C 1
ATOM 1629 O O . SER A 1 214 ? 2.568 15.948 -14.314 1.00 90.69 214 SER A O 1
ATOM 1631 N N . LYS A 1 215 ? 1.609 14.028 -13.624 1.00 93.88 215 LYS A N 1
ATOM 1632 C CA . LYS A 1 215 ? 0.679 14.639 -12.664 1.00 93.88 215 LYS A CA 1
ATOM 1633 C C . LYS A 1 215 ? 1.267 14.763 -11.260 1.00 93.88 215 LYS A C 1
ATOM 1635 O O . LYS A 1 215 ? 0.776 15.567 -10.472 1.00 93.88 215 LYS A O 1
ATOM 1640 N N . LEU A 1 216 ? 2.320 13.997 -10.962 1.00 94.06 216 LEU A N 1
ATOM 1641 C CA . LEU A 1 216 ? 2.959 13.948 -9.649 1.00 94.06 216 LEU A CA 1
ATOM 1642 C C . LEU A 1 216 ? 3.916 15.132 -9.456 1.00 94.06 216 LEU A C 1
ATOM 1644 O O . LEU A 1 216 ? 5.068 15.096 -9.902 1.00 94.06 216 LEU A O 1
ATOM 1648 N N . LYS A 1 217 ? 3.454 16.169 -8.754 1.00 94.06 217 LYS A N 1
ATOM 1649 C CA . LYS A 1 217 ? 4.261 17.345 -8.400 1.00 94.06 217 LYS A CA 1
ATOM 1650 C C . LYS A 1 217 ? 5.126 17.062 -7.179 1.00 94.06 217 LYS A C 1
ATOM 1652 O O . LYS A 1 217 ? 6.320 17.346 -7.205 1.00 94.06 217 LYS A O 1
ATOM 1657 N N . TYR A 1 218 ? 4.545 16.481 -6.126 1.00 92.94 218 TYR A N 1
ATOM 1658 C CA . TYR A 1 218 ? 5.284 16.182 -4.893 1.00 92.94 218 TYR A CA 1
ATOM 1659 C C . TYR A 1 218 ? 6.112 14.902 -5.009 1.00 92.94 218 TYR A C 1
ATOM 1661 O O . TYR A 1 218 ? 7.232 14.842 -4.500 1.00 92.94 218 TYR A O 1
ATOM 1669 N N . ARG A 1 219 ? 5.569 13.889 -5.701 1.00 90.38 219 ARG A N 1
ATOM 1670 C CA . ARG A 1 219 ? 6.098 12.522 -5.876 1.00 90.38 219 ARG A CA 1
ATOM 1671 C C . ARG A 1 219 ? 6.220 11.724 -4.574 1.00 90.38 219 ARG A C 1
ATOM 1673 O O . ARG A 1 219 ? 5.806 10.573 -4.524 1.00 90.38 219 ARG A O 1
ATOM 1680 N N . ASN A 1 220 ? 6.718 12.327 -3.501 1.00 92.75 220 ASN A N 1
ATOM 1681 C CA . ASN A 1 220 ? 6.956 11.689 -2.215 1.00 92.75 220 ASN A CA 1
ATOM 1682 C C . ASN A 1 220 ? 6.159 12.347 -1.088 1.00 92.75 220 ASN A C 1
ATOM 1684 O O . ASN A 1 220 ? 5.826 13.528 -1.141 1.00 92.75 220 ASN A O 1
ATOM 1688 N N . ALA A 1 221 ? 5.945 11.566 -0.029 1.00 93.25 221 ALA A N 1
ATOM 1689 C CA . ALA A 1 221 ? 5.327 11.994 1.218 1.00 93.25 221 ALA A CA 1
ATOM 1690 C C . ALA A 1 221 ? 3.882 12.515 1.090 1.00 93.25 221 ALA A C 1
ATOM 1692 O O . ALA A 1 221 ? 3.479 13.383 1.865 1.00 93.25 221 ALA A O 1
ATOM 1693 N N . TYR A 1 222 ? 3.087 11.958 0.170 1.00 97.75 222 TYR A N 1
ATOM 1694 C CA . TYR A 1 222 ? 1.647 12.223 0.142 1.00 97.75 222 TYR A CA 1
ATOM 1695 C C . TYR A 1 222 ? 0.999 11.698 1.422 1.00 97.75 222 TYR A C 1
ATOM 1697 O O . TYR A 1 222 ? 1.131 10.516 1.742 1.00 97.75 222 TYR A O 1
ATOM 1705 N N . ASN A 1 223 ? 0.275 12.549 2.141 1.00 98.19 223 ASN A N 1
ATOM 1706 C CA . ASN A 1 223 ? -0.635 12.061 3.168 1.00 98.19 223 ASN A CA 1
ATOM 1707 C C . ASN A 1 223 ? -1.772 11.297 2.486 1.00 98.19 223 ASN A C 1
ATOM 1709 O O . ASN A 1 223 ? -2.323 11.756 1.484 1.00 98.19 223 ASN A O 1
ATOM 1713 N N . VAL A 1 224 ? -2.135 10.152 3.051 1.00 97.69 224 VAL A N 1
ATOM 1714 C CA . VAL A 1 224 ? -3.340 9.417 2.677 1.00 97.69 224 VAL A CA 1
ATOM 1715 C C . VAL A 1 224 ? -4.115 9.124 3.954 1.00 97.69 224 VAL A C 1
ATOM 1717 O O . VAL A 1 224 ? -3.548 8.667 4.941 1.00 97.69 224 VAL A O 1
ATOM 1720 N N . THR A 1 225 ? -5.410 9.418 3.968 1.00 97.62 225 THR A N 1
ATOM 1721 C CA . THR A 1 225 ? -6.294 9.093 5.095 1.00 97.62 225 THR A CA 1
ATOM 1722 C C . THR A 1 225 ? -7.664 8.658 4.582 1.00 97.62 225 THR A C 1
ATOM 1724 O O . THR A 1 225 ? -8.000 8.889 3.417 1.00 97.62 225 THR A O 1
ATOM 1727 N N . ALA A 1 226 ? -8.433 7.975 5.430 1.00 97.62 226 ALA A N 1
ATOM 1728 C CA . ALA A 1 226 ? -9.806 7.569 5.140 1.00 97.62 226 ALA A CA 1
ATOM 1729 C C . ALA A 1 226 ? -10.786 8.108 6.183 1.00 97.62 226 ALA A C 1
ATOM 1731 O O . ALA A 1 226 ? -11.833 8.651 5.831 1.00 97.62 226 ALA A O 1
ATOM 1732 N N . MET A 1 227 ? -10.444 7.991 7.464 1.00 96.81 227 MET A N 1
ATOM 1733 C CA . MET A 1 227 ? -11.311 8.386 8.568 1.00 96.81 227 MET A CA 1
ATOM 1734 C C . MET A 1 227 ? -10.484 8.837 9.770 1.00 96.81 227 MET A C 1
ATOM 1736 O O . MET A 1 227 ? -9.350 8.410 9.935 1.00 96.81 227 MET A O 1
ATOM 1740 N N . SER A 1 228 ? -11.072 9.671 10.622 1.00 97.69 228 SER A N 1
ATOM 1741 C CA . SER A 1 228 ? -10.492 10.065 11.906 1.00 97.69 228 SER A CA 1
ATOM 1742 C C . SER A 1 228 ? -11.539 9.872 12.992 1.00 97.69 228 SER A C 1
ATOM 1744 O O . SER A 1 228 ? -12.698 10.270 12.828 1.00 97.69 228 SER A O 1
ATOM 1746 N N . PHE A 1 229 ? -11.152 9.200 14.071 1.00 98.06 229 PHE A N 1
ATOM 1747 C CA . PHE A 1 229 ? -12.040 8.892 15.182 1.00 98.06 229 PHE A CA 1
ATOM 1748 C C . PHE A 1 229 ? -11.264 8.711 16.490 1.00 98.06 229 PHE A C 1
ATOM 1750 O O . PHE A 1 229 ? -10.056 8.479 16.485 1.00 98.06 229 PHE A O 1
ATOM 1757 N N . ALA A 1 230 ? -11.996 8.770 17.601 1.00 98.19 230 ALA A N 1
ATOM 1758 C CA . ALA A 1 230 ? -11.532 8.422 18.934 1.00 98.19 230 ALA A CA 1
ATOM 1759 C C . ALA A 1 230 ? -12.026 7.013 19.341 1.00 98.19 230 ALA A C 1
ATOM 1761 O O . ALA A 1 230 ? -12.946 6.483 18.697 1.00 98.19 230 ALA A O 1
ATOM 1762 N N . PRO A 1 231 ? -11.446 6.380 20.382 1.00 98.25 231 PRO A N 1
ATOM 1763 C CA . PRO A 1 231 ? -11.779 5.006 20.769 1.00 98.25 231 PRO A CA 1
ATOM 1764 C C . PRO A 1 231 ? -13.269 4.745 21.015 1.00 98.25 231 PRO A C 1
ATOM 1766 O O . PRO A 1 231 ? -13.805 3.709 20.606 1.00 98.25 231 PRO A O 1
ATOM 1769 N N . GLU A 1 232 ? -13.970 5.702 21.620 1.00 98.25 232 GLU A N 1
ATOM 1770 C CA . GLU A 1 232 ? -15.397 5.611 21.912 1.00 98.25 232 GLU A CA 1
ATOM 1771 C C . GLU A 1 232 ? -16.258 5.507 20.648 1.00 98.25 232 GLU A C 1
ATOM 1773 O O . GLU A 1 232 ? -17.317 4.879 20.676 1.00 98.25 232 GLU A O 1
ATOM 1778 N N . HIS A 1 233 ? -15.814 6.060 19.516 1.00 98.50 233 HIS A N 1
ATOM 1779 C CA . HIS A 1 233 ? -16.553 5.965 18.258 1.00 98.50 233 HIS A CA 1
ATOM 1780 C C . HIS A 1 233 ? -16.511 4.549 17.689 1.00 98.50 233 HIS A C 1
ATOM 1782 O O . HIS A 1 233 ? -17.552 4.045 17.270 1.00 98.50 233 HIS A O 1
ATOM 1788 N N . ILE A 1 234 ? -15.351 3.878 17.733 1.00 98.06 234 ILE A N 1
ATOM 1789 C CA . ILE A 1 234 ? -15.259 2.466 17.335 1.00 98.06 234 ILE A CA 1
ATOM 1790 C C . ILE A 1 234 ? -16.130 1.617 18.260 1.00 98.06 234 ILE A C 1
ATOM 1792 O O . ILE A 1 234 ? -16.896 0.781 17.790 1.00 98.06 234 ILE A O 1
ATOM 1796 N N . ALA A 1 235 ? -16.056 1.855 19.573 1.00 98.31 235 ALA A N 1
ATOM 1797 C CA . ALA A 1 235 ? -16.865 1.128 20.544 1.00 98.31 235 ALA A CA 1
ATOM 1798 C C . ALA A 1 235 ? -18.371 1.305 20.286 1.00 98.31 235 ALA A C 1
ATOM 1800 O O . ALA A 1 235 ? -19.128 0.337 20.350 1.00 98.31 235 ALA A O 1
ATOM 1801 N N . ASN A 1 236 ? -18.810 2.524 19.964 1.00 98.56 236 ASN A N 1
ATOM 1802 C CA . ASN A 1 236 ? -20.201 2.814 19.628 1.00 98.56 236 ASN A CA 1
ATOM 1803 C C . ASN A 1 236 ? -20.633 2.160 18.309 1.00 98.56 236 ASN A C 1
ATOM 1805 O O . ASN A 1 236 ? -21.769 1.696 18.220 1.00 98.56 236 ASN A O 1
ATOM 1809 N N . GLU A 1 237 ? -19.750 2.071 17.310 1.00 98.56 237 GLU A N 1
ATOM 1810 C CA . GLU A 1 237 ? -20.041 1.347 16.069 1.00 98.56 237 GLU A CA 1
ATOM 1811 C C . GLU A 1 237 ? -20.146 -0.164 16.318 1.00 98.56 237 GLU A C 1
ATOM 1813 O O . GLU A 1 237 ? -21.124 -0.788 15.910 1.00 98.56 237 GLU A O 1
ATOM 1818 N N . ILE A 1 238 ? -19.213 -0.746 17.082 1.00 98.44 238 ILE A N 1
ATOM 1819 C CA . ILE A 1 238 ? -19.255 -2.159 17.488 1.00 98.44 238 ILE A CA 1
ATOM 1820 C C . ILE A 1 238 ? -20.550 -2.468 18.246 1.00 98.44 238 ILE A C 1
ATOM 1822 O O . ILE A 1 238 ? -21.179 -3.489 17.970 1.00 98.44 238 ILE A O 1
ATOM 1826 N N . LYS A 1 239 ? -21.008 -1.583 19.143 1.00 98.50 239 LYS A N 1
ATOM 1827 C CA . LYS A 1 239 ? -22.265 -1.757 19.897 1.00 98.50 239 LYS A CA 1
ATOM 1828 C C . LYS A 1 239 ? -23.510 -1.870 19.017 1.00 98.50 239 LYS A C 1
ATOM 1830 O O . LYS A 1 239 ? -24.491 -2.474 19.443 1.00 98.50 239 LYS A O 1
ATOM 1835 N N . LYS A 1 240 ? -23.493 -1.354 17.783 1.00 98.44 240 LYS A N 1
ATOM 1836 C CA . LYS A 1 240 ? -24.599 -1.571 16.831 1.00 98.44 240 LYS A CA 1
ATOM 1837 C C . LYS A 1 240 ? -24.709 -3.033 16.385 1.00 98.44 240 LYS A C 1
ATOM 1839 O O . LYS A 1 240 ? -25.780 -3.452 15.956 1.00 98.44 240 LYS A O 1
ATOM 1844 N N . HIS A 1 241 ? -23.623 -3.797 16.497 1.00 97.62 241 HIS A N 1
ATOM 1845 C CA . HIS A 1 241 ? -23.548 -5.217 16.154 1.00 97.62 241 HIS A CA 1
ATOM 1846 C C . HIS A 1 241 ? -23.513 -6.125 17.395 1.00 97.62 241 HIS A C 1
ATOM 1848 O O . HIS A 1 241 ? -24.076 -7.213 17.364 1.00 97.62 241 HIS A O 1
ATOM 1854 N N . ILE A 1 242 ? -22.885 -5.672 18.485 1.00 97.12 242 ILE A N 1
ATOM 1855 C CA . ILE A 1 242 ? -22.732 -6.390 19.759 1.00 97.12 242 ILE A CA 1
ATOM 1856 C C . ILE A 1 242 ? -23.219 -5.464 20.895 1.00 97.12 242 ILE A C 1
ATOM 1858 O O . ILE A 1 242 ? -22.408 -4.762 21.501 1.00 97.12 242 ILE A O 1
ATOM 1862 N N . PRO A 1 243 ? -24.538 -5.398 21.179 1.00 97.31 243 PRO A N 1
ATOM 1863 C CA . PRO A 1 243 ? -25.119 -4.378 22.067 1.00 97.31 243 PRO A CA 1
ATOM 1864 C C . PRO A 1 243 ? -24.623 -4.401 23.516 1.00 97.31 243 PRO A C 1
ATOM 1866 O O . PRO A 1 243 ? -24.661 -3.377 24.196 1.00 97.31 243 PRO A O 1
ATOM 1869 N N . ASP A 1 244 ? -24.161 -5.555 23.993 1.00 96.75 244 ASP A N 1
ATOM 1870 C CA . ASP A 1 244 ? -23.600 -5.757 25.329 1.00 96.75 244 ASP A CA 1
ATOM 1871 C C . ASP A 1 244 ? -22.081 -5.518 25.394 1.00 96.75 244 ASP A C 1
ATOM 1873 O O . ASP A 1 244 ? -21.473 -5.786 26.430 1.00 96.75 244 ASP A O 1
ATOM 1877 N N . PHE A 1 245 ? -21.463 -4.998 24.323 1.00 98.31 245 PHE A N 1
ATOM 1878 C CA . PHE A 1 245 ? -20.041 -4.665 24.303 1.00 98.31 245 PHE A CA 1
ATOM 1879 C C . PHE A 1 245 ? -19.693 -3.537 25.286 1.00 98.31 245 PHE A C 1
ATOM 1881 O O . PHE A 1 245 ? -20.284 -2.453 25.254 1.00 98.31 245 PHE A O 1
ATOM 1888 N N . ILE A 1 246 ? -18.687 -3.770 26.130 1.00 97.69 246 ILE A N 1
ATOM 1889 C CA . ILE A 1 246 ? -18.194 -2.804 27.125 1.00 97.69 246 ILE A CA 1
ATOM 1890 C C . ILE A 1 246 ? -16.752 -2.412 26.797 1.00 97.69 246 ILE A C 1
ATOM 1892 O O . ILE A 1 246 ? -15.939 -3.264 26.452 1.00 97.69 246 ILE A O 1
ATOM 1896 N N . ILE A 1 247 ? -16.426 -1.129 26.949 1.00 98.00 247 ILE A N 1
ATOM 1897 C CA . ILE A 1 247 ? -15.056 -0.613 26.878 1.00 98.00 247 ILE A CA 1
ATOM 1898 C C . ILE A 1 247 ? -14.703 0.065 28.206 1.00 98.00 247 ILE A C 1
ATOM 1900 O O . ILE A 1 247 ? -15.516 0.822 28.737 1.00 98.00 247 ILE A O 1
ATOM 1904 N N . GLU A 1 248 ? -13.509 -0.207 28.725 1.00 97.69 248 GLU A N 1
ATOM 1905 C CA . GLU A 1 248 ? -12.891 0.517 29.840 1.00 97.69 248 GLU A CA 1
ATOM 1906 C C . GLU A 1 248 ? -11.491 0.994 29.433 1.00 97.69 248 GLU A C 1
ATOM 1908 O O . GLU A 1 248 ? -10.843 0.418 28.553 1.00 97.69 248 GLU A O 1
ATOM 1913 N N . TYR A 1 249 ? -11.038 2.081 30.059 1.00 97.56 249 TYR A N 1
ATOM 1914 C CA . TYR A 1 249 ? -9.797 2.759 29.704 1.00 97.56 249 TYR A CA 1
ATOM 1915 C C . TYR A 1 249 ? -8.730 2.539 30.766 1.00 97.56 249 TYR A C 1
ATOM 1917 O O . TYR A 1 249 ? -8.887 2.930 31.924 1.00 97.56 249 TYR A O 1
ATOM 1925 N N . LYS A 1 250 ? -7.597 1.994 30.336 1.00 97.12 250 LYS A N 1
ATOM 1926 C CA . LYS A 1 250 ? -6.377 1.858 31.125 1.00 97.12 250 LYS A CA 1
ATOM 1927 C C . LYS A 1 250 ? -5.238 2.513 30.360 1.00 97.12 250 LYS A C 1
ATOM 1929 O O . LYS A 1 250 ? -4.389 1.849 29.774 1.00 97.12 250 LYS A O 1
ATOM 1934 N N . VAL A 1 251 ? -5.293 3.841 30.337 1.00 97.19 251 VAL A N 1
ATOM 1935 C CA . VAL A 1 251 ? -4.430 4.686 29.511 1.00 97.19 251 VAL A CA 1
ATOM 1936 C C . VAL A 1 251 ? -2.957 4.406 29.805 1.00 97.19 251 VAL A C 1
ATOM 1938 O O . VAL A 1 251 ? -2.507 4.525 30.946 1.00 97.19 251 VAL A O 1
ATOM 1941 N N . ASP A 1 252 ? -2.209 4.060 28.760 1.00 97.38 252 ASP A N 1
ATOM 1942 C CA . ASP A 1 252 ? -0.756 3.950 28.820 1.00 97.38 252 ASP A CA 1
ATOM 1943 C C . ASP A 1 252 ? -0.163 5.347 28.570 1.00 97.38 252 ASP A C 1
ATOM 1945 O O . ASP A 1 252 ? -0.361 5.902 27.487 1.00 97.38 252 ASP A O 1
ATOM 1949 N N . PRO A 1 253 ? 0.571 5.939 29.530 1.00 96.62 253 PRO A N 1
ATOM 1950 C CA . PRO A 1 253 ? 1.058 7.311 29.404 1.00 96.62 253 PRO A CA 1
ATOM 1951 C C . PRO A 1 253 ? 2.054 7.501 28.252 1.00 96.62 253 PRO A C 1
ATOM 1953 O O . PRO A 1 253 ? 2.130 8.592 27.692 1.00 96.62 253 PRO A O 1
ATOM 1956 N N . VAL A 1 254 ? 2.807 6.462 27.873 1.00 96.75 254 VAL A N 1
ATOM 1957 C CA . VAL A 1 254 ? 3.775 6.536 26.772 1.00 96.75 254 VAL A CA 1
ATOM 1958 C C . VAL A 1 254 ? 3.038 6.522 25.439 1.00 96.75 254 VAL A C 1
ATOM 1960 O O . VAL A 1 254 ? 3.278 7.385 24.595 1.00 96.75 254 VAL A O 1
ATOM 1963 N N . ARG A 1 255 ? 2.109 5.579 25.250 1.00 96.31 255 ARG A N 1
ATOM 1964 C CA . ARG A 1 255 ? 1.316 5.501 24.012 1.00 96.31 255 ARG A CA 1
ATOM 1965 C C . ARG A 1 255 ? 0.400 6.712 23.856 1.00 96.31 255 ARG A C 1
ATOM 1967 O O . ARG A 1 255 ? 0.292 7.240 22.755 1.00 96.31 255 ARG A O 1
ATOM 1974 N N . GLN A 1 256 ? -0.185 7.189 24.951 1.00 97.62 256 GLN A N 1
ATOM 1975 C CA . GLN A 1 256 ? -1.014 8.389 24.959 1.00 97.62 256 GLN A CA 1
ATOM 1976 C C . GLN A 1 256 ? -0.222 9.624 24.520 1.00 97.62 256 GLN A C 1
ATOM 1978 O O . GLN A 1 256 ? -0.662 10.328 23.619 1.00 97.62 256 GLN A O 1
ATOM 1983 N N . ALA A 1 257 ? 0.971 9.852 25.081 1.00 97.19 257 ALA A N 1
ATOM 1984 C CA . ALA A 1 257 ? 1.812 10.981 24.684 1.00 97.19 257 ALA A CA 1
ATOM 1985 C C . ALA A 1 257 ? 2.231 10.907 23.204 1.00 97.19 257 ALA A C 1
ATOM 1987 O O . ALA A 1 257 ? 2.325 11.934 22.534 1.00 97.19 257 ALA A O 1
ATOM 1988 N N . ILE A 1 258 ? 2.456 9.696 22.674 1.00 96.44 258 ILE A N 1
ATOM 1989 C CA . ILE A 1 258 ? 2.715 9.497 21.241 1.00 96.44 258 ILE A CA 1
ATOM 1990 C C . ILE A 1 258 ? 1.481 9.883 20.418 1.00 96.44 258 ILE A C 1
ATOM 1992 O O . ILE A 1 258 ? 1.620 10.641 19.461 1.00 96.44 258 ILE A O 1
ATOM 1996 N N . ALA A 1 259 ? 0.290 9.408 20.793 1.00 96.25 259 ALA A N 1
ATOM 1997 C CA . ALA A 1 259 ? -0.953 9.725 20.090 1.00 96.25 259 ALA A CA 1
ATOM 1998 C C . ALA A 1 259 ? -1.250 11.233 20.090 1.00 96.25 259 ALA A C 1
ATOM 2000 O O . ALA A 1 259 ? -1.545 11.794 19.043 1.00 96.25 259 ALA A O 1
ATOM 2001 N N . GLU A 1 260 ? -1.083 11.908 21.228 1.00 96.50 260 GLU A N 1
ATOM 2002 C CA . GLU A 1 260 ? -1.299 13.357 21.369 1.00 96.50 260 GLU A CA 1
ATOM 2003 C C . GLU A 1 260 ? -0.280 14.206 20.590 1.00 96.50 260 GLU A C 1
ATOM 2005 O O . GLU A 1 260 ? -0.508 15.392 20.356 1.00 96.50 260 GLU A O 1
ATOM 2010 N N . SER A 1 261 ? 0.849 13.620 20.176 1.00 96.50 261 SER A N 1
ATOM 2011 C CA . SER A 1 261 ? 1.833 14.294 19.320 1.00 96.50 261 SER A CA 1
ATOM 2012 C C . SER A 1 261 ? 1.493 14.230 17.825 1.00 96.50 261 SER A C 1
ATOM 2014 O O . SER A 1 261 ? 2.147 14.892 17.015 1.00 96.50 261 SER A O 1
ATOM 2016 N N . TRP A 1 262 ? 0.510 13.413 17.441 1.00 96.19 262 TRP A N 1
ATOM 2017 C CA . TRP A 1 262 ? 0.106 13.187 16.055 1.00 96.19 262 TRP A CA 1
ATOM 2018 C C . TRP A 1 262 ? -1.091 14.063 15.672 1.00 96.19 262 TRP A C 1
ATOM 2020 O O . TRP A 1 262 ? -1.812 14.541 16.545 1.00 96.19 262 TRP A O 1
ATOM 2030 N N . PRO A 1 263 ? -1.298 14.336 14.371 1.00 93.56 263 PRO A N 1
ATOM 2031 C CA . PRO A 1 263 ? -2.441 15.126 13.938 1.00 93.56 263 PRO A CA 1
ATOM 2032 C C . PRO A 1 263 ? -3.756 14.378 14.181 1.00 93.56 263 PRO A C 1
ATOM 2034 O O . PRO A 1 263 ? -3.866 13.193 13.872 1.00 93.56 263 PRO A O 1
ATOM 2037 N N . ASP A 1 264 ? -4.779 15.112 14.622 1.00 92.69 264 ASP A N 1
ATOM 2038 C CA . ASP A 1 264 ? -6.150 14.593 14.712 1.00 92.69 264 ASP A CA 1
ATOM 2039 C C . ASP A 1 264 ? -6.727 14.275 13.325 1.00 92.69 264 ASP A C 1
ATOM 2041 O O . ASP A 1 264 ? -7.587 13.405 13.181 1.00 92.69 264 ASP A O 1
ATOM 2045 N N . ARG A 1 265 ? -6.303 15.033 12.305 1.00 94.25 265 ARG A N 1
ATOM 2046 C CA . ARG A 1 265 ? -6.733 14.872 10.916 1.00 94.25 265 ARG A CA 1
ATOM 2047 C C . ARG A 1 265 ? -5.665 15.325 9.924 1.00 94.25 265 ARG A C 1
ATOM 2049 O O . ARG A 1 265 ? -5.247 16.483 9.937 1.00 94.25 265 ARG A O 1
ATOM 2056 N N . MET A 1 266 ? -5.286 14.445 9.012 1.00 95.25 266 MET A N 1
ATOM 2057 C CA . MET A 1 266 ? -4.376 14.718 7.912 1.00 95.25 266 MET A CA 1
ATOM 2058 C C . MET A 1 266 ? -5.121 15.316 6.718 1.00 95.25 266 MET A C 1
ATOM 2060 O O . MET A 1 266 ? -6.216 14.885 6.361 1.00 95.25 266 MET A O 1
ATOM 2064 N N . ASP A 1 267 ? -4.487 16.289 6.066 1.00 97.06 267 ASP A N 1
ATOM 2065 C CA . ASP A 1 267 ? -4.906 16.782 4.755 1.00 97.06 267 ASP A CA 1
ATOM 2066 C C . ASP A 1 267 ? -4.325 15.880 3.658 1.00 97.06 267 ASP A C 1
ATOM 2068 O O . ASP A 1 267 ? -3.102 15.807 3.505 1.00 97.06 267 ASP A O 1
ATOM 2072 N N . ASP A 1 268 ? -5.199 15.186 2.925 1.00 97.75 268 ASP A N 1
ATOM 2073 C CA . ASP A 1 268 ? -4.875 14.305 1.798 1.00 97.75 268 ASP A CA 1
ATOM 2074 C C . ASP A 1 268 ? -5.209 14.923 0.424 1.00 97.75 268 ASP A C 1
ATOM 2076 O O . ASP A 1 268 ? -5.202 14.220 -0.589 1.00 97.75 268 ASP A O 1
ATOM 2080 N N . SER A 1 269 ? -5.467 16.236 0.355 1.00 98.06 269 SER A N 1
ATOM 2081 C CA . SER A 1 269 ? -5.827 16.959 -0.878 1.00 98.06 269 SER A CA 1
ATOM 2082 C C . SER A 1 269 ? -4.855 16.709 -2.033 1.00 98.06 269 SER A C 1
ATOM 2084 O O . SER A 1 269 ? -5.284 16.339 -3.125 1.00 98.06 269 SER A O 1
ATOM 2086 N N . ALA A 1 270 ? -3.545 16.790 -1.784 1.00 97.88 270 ALA A N 1
ATOM 2087 C CA . ALA A 1 270 ? -2.518 16.535 -2.796 1.00 97.88 270 ALA A CA 1
ATOM 2088 C C . ALA A 1 270 ? -2.628 15.130 -3.419 1.00 97.88 270 ALA A C 1
ATOM 2090 O O . ALA A 1 270 ? -2.428 14.960 -4.620 1.00 97.88 270 ALA A O 1
ATOM 2091 N N . ALA A 1 271 ? -2.979 14.118 -2.620 1.00 98.00 271 ALA A N 1
ATOM 2092 C CA . ALA A 1 271 ? -3.170 12.757 -3.110 1.00 98.00 271 ALA A CA 1
ATOM 2093 C C . ALA A 1 271 ? -4.423 12.637 -3.992 1.00 98.00 271 ALA A C 1
ATOM 2095 O O . ALA A 1 271 ? -4.418 11.966 -5.028 1.00 98.00 271 ALA A O 1
ATOM 2096 N N . ARG A 1 272 ? -5.502 13.324 -3.597 1.00 98.12 272 ARG A N 1
ATOM 2097 C CA . ARG A 1 272 ? -6.765 13.365 -4.348 1.00 98.12 272 ARG A CA 1
ATOM 2098 C C . ARG A 1 272 ? -6.592 14.070 -5.687 1.00 98.12 272 ARG A C 1
ATOM 2100 O O . ARG A 1 272 ? -7.081 13.582 -6.701 1.00 98.12 272 ARG A O 1
ATOM 2107 N N . GLU A 1 273 ? -5.883 15.192 -5.690 1.00 97.69 273 GLU A N 1
ATOM 2108 C CA . GLU A 1 273 ? -5.676 16.024 -6.875 1.00 97.69 273 GLU A CA 1
ATOM 2109 C C . GLU A 1 273 ? -4.709 15.396 -7.883 1.00 97.69 273 GLU A C 1
ATOM 2111 O O . GLU A 1 273 ? -4.981 15.413 -9.084 1.00 97.69 273 GLU A O 1
ATOM 2116 N N . GLU A 1 274 ? -3.582 14.844 -7.425 1.00 97.75 274 GLU A N 1
ATOM 2117 C CA . GLU A 1 274 ? -2.498 14.446 -8.334 1.00 97.75 274 GLU A CA 1
ATOM 2118 C C . GLU A 1 274 ? -2.638 13.025 -8.873 1.00 97.75 274 GLU A C 1
ATOM 2120 O O . GLU A 1 274 ? -2.248 12.759 -10.011 1.00 97.75 274 GLU A O 1
ATOM 2125 N N . TRP A 1 275 ? -3.218 12.112 -8.094 1.00 97.06 275 TRP A N 1
ATOM 2126 C CA . TRP A 1 275 ? -3.362 10.714 -8.504 1.00 97.06 275 TRP A CA 1
ATOM 2127 C C . TRP A 1 275 ? -4.730 10.104 -8.184 1.00 97.06 275 TRP A C 1
ATOM 2129 O O . TRP A 1 275 ? -4.924 8.902 -8.343 1.00 97.06 275 TRP A O 1
ATOM 2139 N N . GLY A 1 276 ? -5.719 10.929 -7.825 1.00 96.94 276 GLY A N 1
ATOM 2140 C CA . GLY A 1 276 ? -7.109 10.488 -7.716 1.00 96.94 276 GLY A CA 1
ATOM 2141 C C . GLY A 1 276 ? -7.398 9.641 -6.480 1.00 96.94 276 GLY A C 1
ATOM 2142 O O . GLY A 1 276 ? -8.308 8.807 -6.519 1.00 96.94 276 GLY A O 1
ATOM 2143 N N . TRP A 1 277 ? -6.643 9.836 -5.391 1.00 98.00 277 TRP A N 1
ATOM 2144 C CA . TRP A 1 277 ? -6.888 9.142 -4.129 1.00 98.00 277 TRP A CA 1
ATOM 2145 C C . TRP A 1 277 ? -8.360 9.243 -3.707 1.00 98.00 277 TRP A C 1
ATOM 2147 O O . TRP A 1 277 ? -8.952 10.322 -3.659 1.00 98.00 277 TRP A O 1
ATOM 2157 N N . ASN A 1 278 ? -8.976 8.097 -3.421 1.00 97.62 278 ASN A N 1
ATOM 2158 C CA . ASN A 1 278 ? -10.380 8.022 -3.038 1.00 97.62 278 ASN A CA 1
ATOM 2159 C C . ASN A 1 278 ? -10.633 6.744 -2.216 1.00 97.62 278 ASN A C 1
ATOM 2161 O O . ASN A 1 278 ? -10.82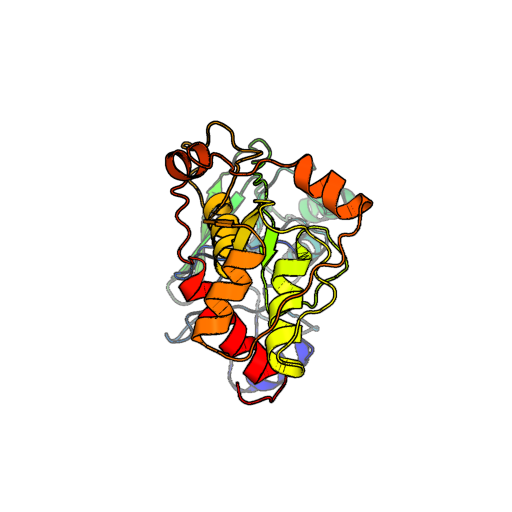9 5.682 -2.828 1.00 97.62 278 ASN A O 1
ATOM 2165 N N . PRO A 1 279 ? -10.594 6.826 -0.873 1.00 97.38 279 PRO A N 1
ATOM 2166 C CA . PRO A 1 279 ? -10.874 5.691 0.001 1.00 97.38 279 PRO A CA 1
ATOM 2167 C C . PRO A 1 279 ? -12.339 5.261 -0.121 1.00 97.38 279 PRO A C 1
ATOM 2169 O O . PRO A 1 279 ? -13.214 6.068 -0.448 1.00 97.38 279 PRO A O 1
ATOM 2172 N N . LYS A 1 280 ? -12.607 3.976 0.109 1.00 97.56 280 LYS A N 1
ATOM 2173 C CA . LYS A 1 280 ? -13.941 3.373 -0.022 1.00 97.56 280 LYS A CA 1
ATOM 2174 C C . LYS A 1 280 ? -14.569 2.993 1.306 1.00 97.56 280 LYS A C 1
ATOM 2176 O O . LYS A 1 280 ? -15.794 2.905 1.362 1.00 97.56 280 LYS A O 1
ATOM 2181 N N . TYR A 1 281 ? -13.763 2.762 2.333 1.00 98.19 281 TYR A N 1
ATOM 2182 C CA . TYR A 1 281 ? -14.247 2.331 3.632 1.00 98.19 281 TYR A CA 1
ATOM 2183 C C . TYR A 1 281 ? -14.383 3.523 4.573 1.00 98.19 281 TYR A C 1
ATOM 2185 O O . TYR A 1 281 ? -13.473 4.336 4.723 1.00 98.19 281 TYR A O 1
ATOM 2193 N N . ASP A 1 282 ? -15.532 3.586 5.230 1.00 98.00 282 ASP A N 1
ATOM 2194 C CA . ASP A 1 282 ? -15.782 4.409 6.408 1.00 98.00 282 ASP A CA 1
ATOM 2195 C C . ASP A 1 282 ? -15.799 3.528 7.670 1.00 98.00 282 ASP A C 1
ATOM 2197 O O . ASP A 1 282 ? -15.629 2.307 7.597 1.00 98.00 282 ASP A O 1
ATOM 2201 N N . LEU A 1 283 ? -16.001 4.138 8.842 1.00 98.19 283 LEU A N 1
ATOM 2202 C CA . LEU A 1 283 ? -16.001 3.411 10.113 1.00 98.19 283 LEU A CA 1
ATOM 2203 C C . LEU A 1 283 ? -17.057 2.293 10.131 1.00 98.19 283 LEU A C 1
ATOM 2205 O O . LEU A 1 283 ? -16.746 1.178 10.529 1.00 98.19 283 LEU A O 1
ATOM 2209 N N . ALA A 1 284 ? -18.272 2.554 9.643 1.00 98.31 284 ALA A N 1
ATOM 2210 C CA . ALA A 1 284 ? -19.372 1.591 9.673 1.00 98.31 284 ALA A CA 1
ATOM 2211 C C . ALA A 1 284 ? -19.124 0.380 8.758 1.00 98.31 284 ALA A C 1
ATOM 2213 O O . ALA A 1 284 ? -19.268 -0.775 9.170 1.00 98.31 284 ALA A O 1
ATOM 2214 N N . THR A 1 285 ? -18.723 0.628 7.509 1.00 98.38 285 THR A N 1
ATOM 2215 C CA . THR A 1 285 ? -18.415 -0.429 6.533 1.00 98.38 285 THR A CA 1
ATOM 2216 C C . THR A 1 285 ? -17.188 -1.239 6.945 1.00 98.38 285 THR A C 1
ATOM 2218 O O . THR A 1 285 ? -17.216 -2.467 6.840 1.00 98.38 285 THR A O 1
ATOM 2221 N N . MET A 1 286 ? -16.156 -0.586 7.489 1.00 98.38 286 MET A N 1
ATOM 2222 C CA . MET A 1 286 ? -14.987 -1.253 8.062 1.00 98.38 286 MET A CA 1
ATOM 2223 C C . MET A 1 286 ? -15.357 -2.105 9.281 1.00 98.38 286 MET A C 1
ATOM 2225 O O . MET A 1 286 ? -14.946 -3.259 9.344 1.00 98.38 286 MET A O 1
ATOM 2229 N N . THR A 1 287 ? -16.127 -1.575 10.241 1.00 98.50 287 THR A N 1
ATOM 2230 C CA . THR A 1 287 ? -16.555 -2.312 11.443 1.00 98.50 287 THR A CA 1
ATOM 2231 C C . THR A 1 287 ? -17.306 -3.581 11.069 1.00 98.50 287 THR A C 1
ATOM 2233 O O . THR A 1 287 ? -17.003 -4.653 11.597 1.00 98.50 287 THR A O 1
ATOM 2236 N N . LYS A 1 288 ? -18.243 -3.484 10.119 1.00 98.31 288 LYS A N 1
ATOM 2237 C CA . LYS A 1 288 ? -18.993 -4.640 9.627 1.00 98.31 288 LYS A CA 1
ATOM 2238 C C . LYS A 1 288 ? -18.068 -5.712 9.040 1.00 98.31 288 LYS A C 1
ATOM 2240 O O . LYS A 1 288 ? -18.188 -6.875 9.420 1.00 98.31 288 LYS A O 1
ATOM 2245 N N . ASP A 1 289 ? -17.154 -5.332 8.143 1.00 98.19 289 ASP A N 1
ATOM 2246 C CA . ASP A 1 289 ? -16.233 -6.284 7.505 1.00 98.19 289 ASP A CA 1
ATOM 2247 C C . ASP A 1 289 ? -15.240 -6.882 8.518 1.00 98.19 289 ASP A C 1
ATOM 2249 O O . ASP A 1 289 ? -15.046 -8.095 8.549 1.00 98.19 289 ASP A O 1
ATOM 2253 N N . MET A 1 290 ? -14.683 -6.069 9.423 1.00 97.94 290 MET A N 1
ATOM 2254 C CA . MET A 1 290 ? -13.793 -6.530 10.495 1.00 97.94 290 MET A CA 1
ATOM 2255 C C . MET A 1 290 ? -14.456 -7.588 11.378 1.00 97.94 290 MET A C 1
ATOM 2257 O O . MET A 1 290 ? -13.856 -8.639 11.612 1.00 97.94 290 MET A O 1
ATOM 2261 N N . LEU A 1 291 ? -15.687 -7.342 11.843 1.00 97.75 291 LEU A N 1
ATOM 2262 C CA . LEU A 1 291 ? -16.432 -8.304 12.657 1.00 97.75 291 LEU A CA 1
ATOM 2263 C C . LEU A 1 291 ? -16.700 -9.599 11.883 1.00 97.75 291 LEU A C 1
ATOM 2265 O O . LEU A 1 291 ? -16.435 -10.678 12.403 1.00 97.75 291 LEU A O 1
ATOM 2269 N N . GLU A 1 292 ? -17.149 -9.515 10.627 1.00 97.06 292 GLU A N 1
ATOM 2270 C CA . GLU A 1 292 ? -17.410 -10.694 9.792 1.00 97.06 292 GLU A CA 1
ATOM 2271 C C . GLU A 1 292 ? -16.145 -11.546 9.584 1.00 97.06 292 GLU A C 1
ATOM 2273 O O . GLU A 1 292 ? -16.142 -12.756 9.844 1.00 97.06 292 GLU A O 1
ATOM 2278 N N . LYS A 1 293 ? -15.044 -10.919 9.149 1.00 97.44 293 LYS A N 1
ATOM 2279 C CA . LYS A 1 293 ? -13.789 -11.613 8.831 1.00 97.44 293 LYS A CA 1
ATOM 2280 C C . LYS A 1 293 ? -13.122 -12.188 10.074 1.00 97.44 293 LYS A C 1
ATOM 2282 O O . LYS A 1 293 ? -12.628 -13.318 10.029 1.00 97.44 293 LYS A O 1
ATOM 2287 N N . LEU A 1 294 ? -13.114 -11.453 11.187 1.00 96.25 294 LEU A N 1
ATOM 2288 C CA . LEU A 1 294 ? -12.527 -11.938 12.436 1.00 96.25 294 LEU A CA 1
ATOM 2289 C C . LEU A 1 294 ? -13.367 -13.040 13.079 1.00 96.25 294 LEU A C 1
ATOM 2291 O O . LEU A 1 294 ? -12.790 -14.033 13.517 1.00 96.25 294 LEU A O 1
ATOM 2295 N N . SER A 1 295 ? -14.697 -12.938 13.075 1.00 95.12 295 SER A N 1
ATOM 2296 C CA . SER A 1 295 ? -15.582 -14.007 13.557 1.00 95.12 295 SER A CA 1
ATOM 2297 C C . SER A 1 295 ? -15.370 -15.305 12.781 1.00 95.12 295 SER A C 1
ATOM 2299 O O . SER A 1 295 ? -15.206 -16.371 13.380 1.00 95.12 295 SER A O 1
ATOM 2301 N N . ALA A 1 296 ? -15.260 -15.219 11.449 1.00 95.31 296 ALA A N 1
ATOM 2302 C CA . ALA A 1 296 ? -14.935 -16.366 10.605 1.00 95.31 296 ALA A CA 1
ATOM 2303 C C . ALA A 1 296 ? -13.546 -16.950 10.923 1.00 95.31 296 ALA A C 1
ATOM 2305 O O . ALA A 1 296 ? -13.407 -18.164 11.087 1.00 95.31 296 ALA A O 1
ATOM 2306 N N . LYS A 1 297 ? -12.524 -16.096 11.072 1.00 93.75 297 LYS A N 1
ATOM 2307 C CA . LYS A 1 297 ? -11.147 -16.500 11.405 1.00 93.75 297 LYS A CA 1
ATOM 2308 C C . LYS A 1 297 ? -11.051 -17.179 12.775 1.00 93.75 297 LYS A C 1
ATOM 2310 O O . LYS A 1 297 ? -10.348 -18.177 12.917 1.00 93.75 297 LYS A O 1
ATOM 2315 N N . LEU A 1 298 ? -11.754 -16.647 13.775 1.00 92.44 298 LEU A N 1
ATOM 2316 C CA . LEU A 1 298 ? -11.765 -17.150 15.151 1.00 92.44 298 LEU A CA 1
ATOM 2317 C C . LEU A 1 298 ? -12.754 -18.306 15.362 1.00 92.44 298 LEU A C 1
ATOM 2319 O O . LEU A 1 298 ? -12.705 -18.954 16.404 1.00 92.44 298 LEU A O 1
ATOM 2323 N N . LYS A 1 299 ? -13.621 -18.591 14.378 1.00 92.62 299 LYS A N 1
ATOM 2324 C CA . LYS A 1 299 ? -14.709 -19.582 14.452 1.00 92.62 299 LYS A CA 1
ATOM 2325 C C . LYS A 1 299 ? -15.705 -19.298 15.587 1.00 92.62 299 LYS A C 1
ATOM 2327 O O . LYS A 1 299 ? -16.209 -20.222 16.222 1.00 92.62 299 LYS A O 1
ATOM 2332 N N . ILE A 1 300 ? -15.999 -18.021 15.828 1.00 85.50 300 ILE A N 1
ATOM 2333 C CA . ILE A 1 300 ? -16.949 -17.549 16.846 1.00 85.50 300 ILE A CA 1
ATOM 2334 C C . ILE A 1 300 ? -18.122 -16.886 16.121 1.00 85.50 300 ILE A C 1
ATOM 2336 O O . ILE A 1 300 ? -17.910 -16.096 15.207 1.00 85.50 300 ILE A O 1
ATOM 2340 N N . LYS A 1 301 ? -19.366 -17.211 16.498 1.00 72.38 301 LYS A N 1
ATOM 2341 C CA . LYS A 1 301 ? -20.542 -16.484 15.998 1.00 72.38 301 LYS A CA 1
ATOM 2342 C C . LYS A 1 301 ? -20.726 -15.206 16.815 1.00 72.38 301 LYS A C 1
ATOM 2344 O O . LYS A 1 301 ? -21.019 -15.294 18.006 1.00 72.38 301 LYS A O 1
ATOM 2349 N N . THR A 1 302 ? -20.538 -14.067 16.158 1.00 59.34 302 THR A N 1
ATOM 2350 C CA . THR A 1 302 ? -21.007 -12.747 16.606 1.00 59.34 302 THR A CA 1
ATOM 2351 C C . THR A 1 302 ? -22.512 -12.625 16.488 1.00 59.34 302 THR A C 1
ATOM 2353 O O . THR A 1 302 ? -23.046 -13.092 15.454 1.00 59.34 302 THR A O 1
#

InterPro domains:
  IPR015424 Pyridoxal phosphate-dependent transferase [SSF53383] (1-84)
  IPR023753 FAD/NAD(P)-binding domain [PF07992] (57-134)
  IPR036188 FAD/NAD(P)-binding domain superfamily [G3DSA:3.50.50.60] (55-137)
  IPR036188 FAD/NAD(P)-binding domain superfamily [SSF51905] (61-148)
  IPR036291 NAD(P)-binding domain superfamily [SSF51735] (130-297)
  IPR051225 NAD(P)-dependent epimerase/dehydratase [PTHR42687] (142-300)

Organism: NCBI:txid412755